Protein 1UJP (pdb70)

Structure (mmCIF, N/CA/C/O backbone):
data_1UJP
#
_entry.id   1UJP
#
_cell.length_a   42.400
_cell.length_b   76.868
_cell.length_c   42.774
_cell.angle_alpha   90.00
_cell.angle_beta   115.08
_cell.angle_gamma   90.00
#
_symmetry.space_group_name_H-M   'P 1 21 1'
#
loop_
_entity.id
_entity.type
_entity.pdbx_description
1 polymer 'Tryptophan synthase alpha chain'
2 non-polymer 'CITRIC ACID'
3 water water
#
loop_
_atom_site.group_PDB
_atom_site.id
_atom_site.type_symbol
_atom_site.label_atom_id
_atom_site.label_alt_id
_atom_site.label_comp_id
_atom_site.label_asym_id
_atom_site.label_entity_id
_atom_site.label_seq_id
_atom_site.pdbx_PDB_ins_code
_atom_site.Cartn_x
_atom_site.Cartn_y
_atom_site.Cartn_z
_atom_site.occupancy
_atom_site.B_iso_or_equiv
_atom_site.auth_seq_id
_atom_site.auth_comp_id
_atom_site.auth_asym_id
_atom_site.auth_atom_id
_atom_site.pdbx_PDB_model_num
ATOM 1 N N . MET A 1 1 ? 10.808 -13.231 -7.753 1.00 27.87 1 MET A N 1
ATOM 2 C CA . MET A 1 1 ? 10.517 -11.782 -7.944 1.00 25.85 1 MET A CA 1
ATOM 3 C C . MET A 1 1 ? 11.795 -10.963 -7.815 1.00 23.50 1 MET A C 1
ATOM 4 O O . MET A 1 1 ? 12.178 -10.569 -6.711 1.00 25.02 1 MET A O 1
ATOM 9 N N . THR A 1 2 ? 12.458 -10.715 -8.941 1.00 19.58 2 THR A N 1
ATOM 10 C CA . THR A 1 2 ? 13.687 -9.931 -8.934 1.00 16.27 2 THR A CA 1
ATOM 11 C C . THR A 1 2 ? 13.363 -8.487 -8.590 1.00 13.75 2 THR A C 1
ATOM 12 O O . THR A 1 2 ? 12.204 -8.069 -8.602 1.00 13.49 2 THR A O 1
ATOM 16 N N . THR A 1 3 ? 14.404 -7.725 -8.289 1.00 13.11 3 THR A N 1
ATOM 17 C CA . THR A 1 3 ? 14.245 -6.326 -7.950 1.00 11.35 3 THR A CA 1
ATOM 18 C C . THR A 1 3 ? 13.579 -5.583 -9.105 1.00 11.24 3 THR A C 1
ATOM 19 O O . THR A 1 3 ? 12.635 -4.824 -8.906 1.00 11.06 3 THR A O 1
ATOM 23 N N . LEU A 1 4 ? 14.066 -5.819 -10.319 1.00 11.22 4 LEU A N 1
ATOM 24 C CA . LEU A 1 4 ? 13.507 -5.164 -11.494 1.00 11.99 4 LEU A CA 1
ATOM 25 C C . LEU A 1 4 ? 12.030 -5.503 -11.668 1.00 12.10 4 LEU A C 1
ATOM 26 O O . LEU A 1 4 ? 11.219 -4.630 -11.963 1.00 12.18 4 LEU A O 1
ATOM 31 N N . GLU A 1 5 ? 11.686 -6.774 -11.488 1.00 12.48 5 GLU A N 1
ATOM 32 C CA . GLU A 1 5 ? 10.310 -7.227 -11.629 1.00 13.46 5 GLU A CA 1
ATOM 33 C C . GLU A 1 5 ? 9.399 -6.571 -10.580 1.00 12.72 5 GLU A C 1
ATOM 34 O O . GLU A 1 5 ? 8.248 -6.238 -10.829 1.00 13.21 5 GLU A O 1
ATOM 40 N N . ALA A 1 6 ? 9.922 -6.386 -9.369 1.00 11.55 6 ALA A N 1
ATOM 41 C CA . ALA A 1 6 ? 9.144 -5.766 -8.302 1.00 10.82 6 ALA A CA 1
ATOM 42 C C . ALA A 1 6 ? 8.799 -4.324 -8.672 1.00 9.42 6 ALA A C 1
ATOM 43 O O . ALA A 1 6 ? 7.656 -3.892 -8.515 1.00 10.36 6 ALA A O 1
ATOM 45 N N . PHE A 1 7 ? 9.784 -3.581 -9.169 1.00 9.30 7 PHE A N 1
ATOM 46 C CA . PHE A 1 7 ? 9.545 -2.200 -9.565 1.00 9.38 7 PHE A CA 1
ATOM 47 C C . PHE A 1 7 ? 8.620 -2.135 -10.778 1.00 10.83 7 PHE A C 1
ATOM 48 O O . PHE A 1 7 ? 7.753 -1.268 -10.856 1.00 11.77 7 PHE A O 1
ATOM 56 N N . ALA A 1 8 ? 8.804 -3.056 -11.720 1.00 12.09 8 ALA A N 1
ATOM 57 C CA . ALA A 1 8 ? 7.982 -3.085 -12.926 1.00 13.28 8 ALA A CA 1
ATOM 58 C C . ALA A 1 8 ? 6.515 -3.355 -12.605 1.00 13.48 8 ALA A C 1
ATOM 59 O O . ALA A 1 8 ? 5.624 -2.751 -13.206 1.00 15.74 8 ALA A O 1
ATOM 61 N N . LYS A 1 9 ? 6.264 -4.258 -11.661 1.00 12.70 9 LYS A N 1
ATOM 62 C CA . LYS A 1 9 ? 4.898 -4.596 -11.275 1.00 14.66 9 LYS A CA 1
ATOM 63 C C . LYS A 1 9 ? 4.190 -3.369 -10.715 1.00 14.00 9 LYS A C 1
ATOM 64 O O . LYS A 1 9 ? 3.026 -3.114 -11.025 1.00 14.96 9 LYS A O 1
A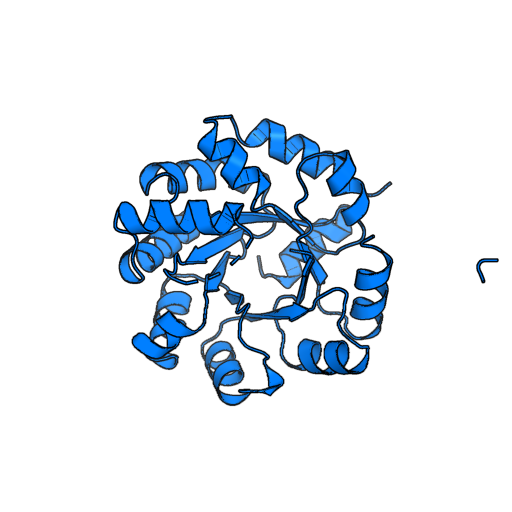TOM 70 N N . ALA A 1 10 ? 4.890 -2.607 -9.880 1.00 12.31 10 ALA A N 1
ATOM 71 C CA . ALA A 1 10 ? 4.313 -1.405 -9.298 1.00 11.61 10 ALA A CA 1
ATOM 72 C C . ALA A 1 10 ? 4.007 -0.401 -10.405 1.00 12.81 10 ALA A C 1
ATOM 73 O O . ALA A 1 10 ? 2.925 0.181 -10.444 1.00 12.85 10 ALA A O 1
ATOM 75 N N . ARG A 1 11 ? 4.955 -0.207 -11.317 1.00 12.15 11 ARG A N 1
ATOM 76 C CA . ARG A 1 11 ? 4.735 0.762 -12.395 1.00 14.03 11 ARG A CA 1
ATOM 77 C C . ARG A 1 11 ? 3.551 0.354 -13.269 1.00 15.80 11 ARG A C 1
ATOM 78 O O . ARG A 1 11 ? 2.713 1.168 -13.635 1.00 15.22 11 ARG A O 1
ATOM 86 N N . SER A 1 12 ? 3.440 -0.928 -13.603 1.00 15.76 12 SER A N 1
ATOM 87 C CA . SER A 1 12 ? 2.332 -1.392 -14.433 1.00 17.68 12 SER A CA 1
ATOM 88 C C . SER A 1 12 ? 0.995 -1.170 -13.730 1.00 16.43 12 SER A C 1
ATOM 89 O O . SER A 1 12 ? -0.050 -1.091 -14.378 1.00 18.77 12 SER A O 1
ATOM 92 N N . GLU A 1 13 ? 1.030 -1.076 -12.403 1.00 15.42 13 GLU A N 1
ATOM 93 C CA . GLU A 1 13 ? -0.178 -0.848 -11.618 1.00 14.35 13 GLU A CA 1
ATOM 94 C C . GLU A 1 13 ? -0.417 0.649 -11.382 1.00 14.23 13 GLU A C 1
ATOM 95 O O . GLU A 1 13 ? -1.366 1.037 -10.701 1.00 15.55 13 GLU A O 1
ATOM 101 N N . GLY A 1 14 ? 0.443 1.480 -11.969 1.00 14.13 14 GLY A N 1
ATOM 102 C CA . GLY A 1 14 ? 0.310 2.925 -11.851 1.00 13.71 14 GLY A CA 1
ATOM 103 C C . GLY A 1 14 ? 0.646 3.524 -10.498 1.00 12.32 14 GLY A C 1
ATOM 104 O O . GLY A 1 14 ? 0.066 4.530 -10.090 1.00 13.58 14 GLY A O 1
ATOM 105 N N . ARG A 1 15 ? 1.610 2.928 -9.809 1.00 12.73 15 ARG A N 1
ATOM 106 C CA . ARG A 1 15 ? 1.983 3.414 -8.488 1.00 11.25 15 ARG A CA 1
ATOM 107 C C . ARG A 1 15 ? 3.478 3.300 -8.229 1.00 9.85 15 ARG A C 1
ATOM 108 O O . ARG A 1 15 ? 4.176 2.520 -8.870 1.00 10.95 15 ARG A O 1
ATOM 116 N N . ALA A 1 16 ? 3.962 4.100 -7.288 1.00 10.58 16 ALA A N 1
ATOM 117 C CA . ALA A 1 16 ? 5.357 4.023 -6.896 1.00 8.82 16 ALA A CA 1
ATOM 118 C C . ALA A 1 16 ? 5.413 2.812 -5.963 1.00 9.37 16 ALA A C 1
ATOM 119 O O . ALA A 1 16 ? 4.472 2.565 -5.197 1.00 9.93 16 ALA A O 1
ATOM 121 N N . ALA A 1 17 ? 6.493 2.046 -6.038 1.00 8.52 17 ALA A N 1
ATOM 122 C CA . ALA A 1 17 ? 6.643 0.892 -5.165 1.00 8.54 17 ALA A CA 1
ATOM 123 C C . ALA A 1 17 ? 6.804 1.386 -3.731 1.00 7.99 17 ALA A C 1
ATOM 124 O O . ALA A 1 17 ? 7.346 2.472 -3.496 1.00 8.95 17 ALA A O 1
ATOM 126 N N . LEU A 1 18 ? 6.323 0.593 -2.781 1.00 7.40 18 LEU A N 1
ATOM 127 C CA . LEU A 1 18 ? 6.434 0.937 -1.371 1.00 7.74 18 LEU A CA 1
ATOM 128 C C . LEU A 1 18 ? 7.513 0.029 -0.787 1.00 6.95 18 LEU A C 1
ATOM 129 O O . LEU A 1 18 ? 7.430 -1.199 -0.880 1.00 8.03 18 LEU A O 1
ATOM 134 N N . ILE A 1 19 ? 8.530 0.638 -0.191 1.00 7.12 19 ILE A N 1
ATOM 135 C CA . ILE A 1 19 ? 9.647 -0.104 0.369 1.00 7.81 19 ILE A CA 1
ATOM 136 C C . ILE A 1 19 ? 9.802 0.127 1.870 1.00 8.47 19 ILE A C 1
ATOM 137 O O . ILE A 1 19 ? 10.445 1.088 2.295 1.00 7.52 19 ILE A O 1
ATOM 142 N N . PRO A 1 20 ? 9.188 -0.734 2.695 1.00 7.83 20 PRO A N 1
ATOM 143 C CA . PRO A 1 20 ? 9.318 -0.566 4.144 1.00 7.98 20 PRO A CA 1
ATOM 144 C C . PRO A 1 20 ? 10.778 -0.800 4.511 1.00 9.33 20 PRO A C 1
ATOM 145 O O . PRO A 1 20 ? 11.453 -1.647 3.915 1.00 8.68 20 PRO A O 1
ATOM 149 N N . TYR A 1 21 ? 11.256 -0.042 5.487 1.00 8.16 21 TYR A N 1
ATOM 150 C CA . TYR A 1 21 ? 12.624 -0.148 5.964 1.00 8.15 21 TYR A CA 1
ATOM 151 C C . TYR A 1 21 ? 12.519 -0.361 7.462 1.00 8.33 21 TYR A C 1
ATOM 152 O O . TYR A 1 21 ? 11.971 0.479 8.175 1.00 9.81 21 TYR A O 1
ATOM 161 N N . LEU A 1 22 ? 13.009 -1.507 7.923 1.00 7.79 22 LEU A N 1
ATOM 162 C CA . LEU A 1 22 ? 12.975 -1.855 9.342 1.00 7.87 22 LEU A CA 1
ATOM 163 C C . LEU A 1 22 ? 14.373 -2.176 9.846 1.00 9.10 22 LEU A C 1
ATOM 164 O O . LEU A 1 22 ? 15.118 -2.910 9.203 1.00 8.89 22 LEU A O 1
ATOM 169 N N . THR A 1 23 ? 14.725 -1.618 10.998 1.00 9.63 23 THR A N 1
ATOM 170 C CA . THR A 1 23 ? 16.022 -1.871 11.609 1.00 10.23 23 THR A CA 1
ATOM 171 C C . THR A 1 23 ? 15.952 -3.233 12.297 1.00 10.21 23 THR A C 1
ATOM 172 O O . THR A 1 23 ? 15.038 -3.488 13.081 1.00 10.11 23 THR A O 1
ATOM 176 N N . ALA A 1 24 ? 16.905 -4.109 11.996 1.00 9.79 24 ALA A N 1
ATOM 177 C CA . ALA A 1 24 ? 16.9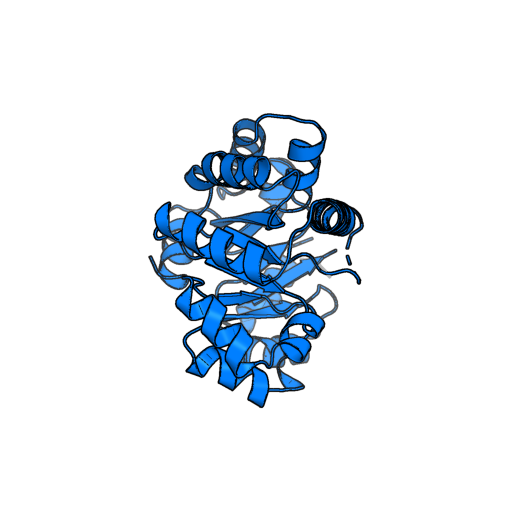18 -5.443 12.584 1.00 10.92 24 ALA A CA 1
ATOM 178 C C . ALA A 1 24 ? 16.990 -5.412 14.103 1.00 11.57 24 ALA A C 1
ATOM 179 O O . ALA A 1 24 ? 17.866 -4.768 14.677 1.00 12.67 24 ALA A O 1
ATOM 181 N N . GLY A 1 25 ? 16.063 -6.112 14.750 1.00 11.25 25 GLY A N 1
ATOM 182 C CA . GLY A 1 25 ? 16.066 -6.169 16.201 1.00 13.55 25 GLY A CA 1
ATOM 183 C C . GLY A 1 25 ? 15.396 -5.023 16.932 1.00 13.09 25 GLY A C 1
ATOM 184 O O . GLY A 1 25 ? 15.520 -4.915 18.154 1.00 15.06 25 GLY A O 1
ATOM 185 N N . PHE A 1 26 ? 14.687 -4.162 16.208 1.00 12.54 26 PHE A N 1
ATOM 186 C CA . PHE A 1 26 ? 13.990 -3.044 16.834 1.00 12.53 26 PHE A CA 1
ATOM 187 C C . PHE A 1 26 ? 12.481 -3.227 16.712 1.00 13.88 26 PHE A C 1
ATOM 188 O O . PHE A 1 26 ? 11.979 -3.567 15.641 1.00 13.59 26 PHE A O 1
ATOM 196 N N . PRO A 1 27 ? 11.733 -3.012 17.808 1.00 14.40 27 PRO A N 1
ATOM 197 C CA . PRO A 1 27 ? 12.118 -2.631 19.162 1.00 15.90 27 PRO A CA 1
ATOM 198 C C . PRO A 1 27 ? 12.804 -3.784 19.896 1.00 17.32 27 PRO A C 1
ATOM 199 O O . PRO A 1 27 ? 13.435 -3.607 20.931 1.00 19.19 27 PRO A O 1
ATOM 203 N N . SER A 1 28 ? 12.609 -4.980 19.354 1.00 17.05 28 SER A N 1
ATOM 204 C CA . SER A 1 28 ? 13.160 -6.206 19.915 1.00 16.83 28 SER A CA 1
ATOM 205 C C . SER A 1 28 ? 13.210 -7.220 18.780 1.00 16.81 28 SER A C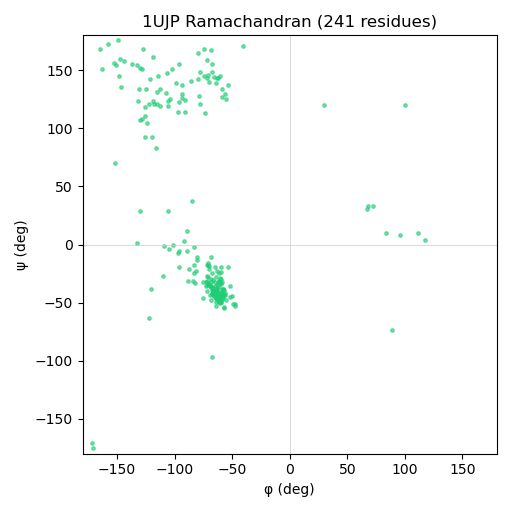 1
ATOM 206 O O . SER A 1 28 ? 12.700 -6.956 17.693 1.00 15.28 28 SER A O 1
ATOM 209 N N . ARG A 1 29 ? 13.822 -8.374 19.015 1.00 16.38 29 ARG A N 1
ATOM 210 C CA . ARG A 1 29 ? 13.900 -9.386 17.973 1.00 16.91 29 ARG A CA 1
ATOM 211 C C . ARG A 1 29 ? 12.501 -9.837 17.567 1.00 16.69 29 ARG A C 1
ATOM 212 O O . ARG A 1 29 ? 12.183 -9.896 16.378 1.00 17.11 29 ARG A O 1
ATOM 220 N N . GLU A 1 30 ? 11.666 -10.149 18.556 1.00 17.59 30 GLU A N 1
ATOM 221 C CA . GLU A 1 30 ? 10.299 -10.594 18.294 1.00 17.43 30 GLU A CA 1
ATOM 222 C C . GLU A 1 30 ? 9.467 -9.458 17.707 1.00 16.55 30 GLU A C 1
ATOM 223 O O . GLU A 1 30 ? 8.630 -9.679 16.829 1.00 16.55 30 GLU A O 1
ATOM 229 N N . GLY A 1 31 ? 9.698 -8.243 18.195 1.00 15.89 31 GLY A N 1
ATOM 230 C CA . GLY A 1 31 ? 8.968 -7.094 17.695 1.00 15.07 31 GLY A CA 1
ATOM 231 C C . GLY A 1 31 ? 9.280 -6.857 16.230 1.00 13.93 31 GLY A C 1
ATOM 232 O O . GLY A 1 31 ? 8.399 -6.507 15.446 1.00 13.30 31 GLY A O 1
ATOM 233 N N . PHE A 1 32 ? 10.541 -7.047 15.863 1.00 12.19 32 PHE A N 1
ATOM 234 C CA . PHE A 1 32 ? 10.971 -6.866 14.486 1.00 11.11 32 PHE A CA 1
ATOM 235 C C . PHE A 1 32 ? 10.272 -7.877 13.586 1.00 11.43 32 PHE A C 1
ATOM 236 O O . PHE A 1 32 ? 9.740 -7.515 12.536 1.00 11.09 32 PHE A O 1
ATOM 244 N N . LEU A 1 33 ? 10.262 -9.142 13.996 1.00 11.56 33 LEU A N 1
ATOM 245 C CA . LEU A 1 33 ? 9.625 -10.185 13.199 1.00 11.45 33 LEU A CA 1
ATOM 246 C C . LEU A 1 33 ? 8.130 -9.958 13.042 1.00 12.99 33 LEU A C 1
ATOM 247 O O . LEU A 1 33 ? 7.559 -10.275 11.999 1.00 13.35 33 LEU A O 1
ATOM 252 N N . GLN A 1 34 ? 7.495 -9.410 14.071 1.00 12.96 34 GLN A N 1
ATOM 253 C CA . GLN A 1 34 ? 6.077 -9.157 13.962 1.00 12.62 34 GLN A CA 1
ATOM 254 C C . GLN A 1 34 ? 5.838 -7.978 13.034 1.00 12.26 34 GLN A C 1
ATOM 255 O O . GLN A 1 34 ? 4.893 -7.945 12.260 1.00 13.86 34 GLN A O 1
ATOM 261 N N . ALA A 1 35 ? 6.732 -6.993 13.066 1.00 11.42 35 ALA A N 1
ATOM 262 C CA . ALA A 1 35 ? 6.628 -5.841 12.173 1.00 11.51 35 ALA A CA 1
ATOM 263 C C . ALA A 1 35 ? 6.780 -6.303 10.726 1.00 10.89 35 ALA A C 1
ATOM 264 O O . ALA A 1 35 ? 6.071 -5.833 9.837 1.00 11.06 35 ALA A O 1
ATOM 266 N N . VAL A 1 36 ? 7.709 -7.224 10.490 1.00 9.84 36 VAL A N 1
ATOM 267 C CA . VAL A 1 36 ? 7.918 -7.751 9.150 1.00 10.79 36 VAL A CA 1
ATOM 268 C C . VAL A 1 36 ? 6.611 -8.361 8.646 1.00 11.48 36 VAL A C 1
ATOM 269 O O . VAL A 1 36 ? 6.190 -8.102 7.522 1.00 11.90 36 VAL A O 1
ATOM 273 N N . GLU A 1 37 ? 5.961 -9.156 9.488 1.00 12.01 37 GLU A N 1
ATOM 274 C CA . GLU A 1 37 ? 4.703 -9.785 9.108 1.00 13.18 37 GLU A CA 1
ATOM 275 C C . GLU A 1 37 ? 3.650 -8.740 8.748 1.00 13.58 37 GLU A C 1
ATOM 276 O O . GLU A 1 37 ? 2.909 -8.905 7.779 1.00 14.50 37 GLU A O 1
ATOM 282 N N . GLU A 1 38 ? 3.586 -7.666 9.527 1.00 12.35 38 GLU A N 1
ATOM 283 C CA . GLU A 1 38 ? 2.604 -6.613 9.289 1.00 12.52 38 GLU A CA 1
ATOM 284 C C . GLU A 1 38 ? 2.850 -5.786 8.032 1.00 11.78 38 GLU A C 1
ATOM 285 O O . GLU A 1 38 ? 1.897 -5.380 7.363 1.00 12.18 38 GLU A O 1
ATOM 291 N N . VAL A 1 39 ? 4.116 -5.534 7.706 1.00 10.87 39 VAL A N 1
ATOM 292 C CA . VAL A 1 39 ? 4.427 -4.721 6.535 1.00 10.14 39 VAL A CA 1
ATOM 293 C C . VAL A 1 39 ? 4.534 -5.487 5.224 1.00 9.71 39 VAL A C 1
ATOM 294 O O . VAL A 1 39 ? 4.388 -4.890 4.158 1.00 10.25 39 VAL A O 1
ATOM 298 N N . LEU A 1 40 ? 4.774 -6.794 5.284 1.00 10.57 40 LEU A N 1
ATOM 299 C CA . LEU A 1 40 ? 4.920 -7.565 4.053 1.00 11.41 40 LEU A CA 1
ATOM 300 C C . LEU A 1 40 ? 3.808 -7.360 3.020 1.00 11.84 40 LEU A C 1
ATOM 301 O O . LEU A 1 40 ? 4.095 -7.201 1.836 1.00 11.67 40 LEU A O 1
ATOM 306 N N . PRO A 1 41 ? 2.531 -7.342 3.444 1.00 11.56 41 PRO A N 1
ATOM 307 C CA . PRO A 1 41 ? 1.441 -7.143 2.479 1.00 11.88 41 PRO A CA 1
ATOM 308 C C . PRO A 1 41 ? 1.539 -5.813 1.728 1.00 12.30 41 PRO A C 1
ATOM 309 O O . PRO A 1 41 ? 0.935 -5.644 0.666 1.00 15.03 41 PRO A O 1
ATOM 313 N N . TYR A 1 42 ? 2.304 -4.877 2.282 1.00 10.43 42 TYR A N 1
ATOM 314 C CA . TYR A 1 42 ? 2.482 -3.561 1.677 1.00 11.23 42 TYR A CA 1
ATOM 315 C C . TYR A 1 42 ? 3.831 -3.386 1.018 1.00 12.04 42 TYR A C 1
ATOM 316 O O . TYR A 1 42 ? 4.088 -2.355 0.398 1.00 15.20 42 TYR A O 1
ATOM 325 N N . ALA A 1 43 ? 4.691 -4.386 1.141 1.00 10.77 43 ALA A N 1
ATOM 326 C CA . ALA A 1 43 ? 6.032 -4.283 0.595 1.00 11.18 43 ALA A CA 1
ATOM 327 C C . ALA A 1 43 ? 6.251 -4.825 -0.803 1.00 11.30 43 ALA A C 1
ATOM 328 O O . ALA A 1 43 ? 5.934 -5.974 -1.087 1.00 13.32 43 ALA A O 1
ATOM 330 N N . ASP A 1 44 ? 6.793 -3.990 -1.678 1.00 9.27 44 ASP A N 1
ATOM 331 C CA . ASP A 1 44 ? 7.139 -4.444 -3.017 1.00 8.00 44 ASP A CA 1
ATOM 332 C C . ASP A 1 44 ? 8.564 -4.979 -2.894 1.00 8.24 44 ASP A C 1
ATOM 333 O O . ASP A 1 44 ? 8.956 -5.910 -3.592 1.00 9.84 44 ASP A O 1
ATOM 338 N N . LEU A 1 45 ? 9.322 -4.367 -1.985 1.00 8.47 45 LEU A N 1
ATOM 339 C CA . LEU A 1 45 ? 10.696 -4.746 -1.659 1.00 8.88 45 LEU A CA 1
ATOM 340 C C . LEU A 1 45 ? 10.815 -4.414 -0.174 1.00 7.54 45 LEU A C 1
ATOM 341 O O . LEU A 1 45 ? 10.040 -3.601 0.335 1.00 8.70 45 LEU A O 1
ATOM 346 N N . LEU A 1 46 ? 11.780 -5.016 0.515 1.00 7.53 46 LEU A N 1
ATOM 347 C CA . LEU A 1 46 ? 11.958 -4.755 1.938 1.00 8.20 46 LEU A CA 1
ATOM 348 C C . LEU A 1 46 ? 13.414 -4.443 2.251 1.00 8.60 46 LEU A C 1
ATOM 349 O O . LEU A 1 46 ? 14.319 -5.126 1.774 1.00 9.60 46 LEU A O 1
ATOM 354 N N . GLU A 1 47 ? 13.632 -3.394 3.038 1.00 8.50 47 GLU A N 1
ATOM 355 C CA . GLU A 1 47 ? 14.972 -2.998 3.455 1.00 8.63 47 GLU A CA 1
ATOM 356 C C . GLU A 1 47 ? 15.117 -3.350 4.935 1.00 7.90 47 GLU A C 1
ATOM 357 O O . GLU A 1 47 ? 14.246 -3.020 5.747 1.00 8.91 47 GLU A O 1
ATOM 363 N N . ILE A 1 48 ? 16.207 -4.034 5.272 1.00 7.67 48 ILE A N 1
ATOM 364 C CA . ILE A 1 48 ? 16.486 -4.430 6.650 1.00 8.35 48 ILE A CA 1
ATOM 365 C C . ILE A 1 48 ? 17.794 -3.760 7.050 1.00 6.97 48 ILE A C 1
ATOM 366 O O . ILE A 1 48 ? 18.815 -3.939 6.395 1.00 8.38 48 ILE A O 1
ATOM 371 N N . GLY A 1 49 ? 17.766 -2.985 8.128 1.00 8.83 49 GLY A N 1
ATOM 372 C CA . GLY A 1 49 ? 18.974 -2.303 8.541 1.00 9.70 49 GLY A CA 1
ATOM 373 C C . GLY A 1 49 ? 19.814 -3.021 9.574 1.00 9.36 49 GLY A C 1
ATOM 374 O O . GLY A 1 49 ? 19.295 -3.593 10.531 1.00 10.38 49 GLY A O 1
ATOM 375 N N . LEU A 1 50 ? 21.124 -3.003 9.364 1.00 9.27 50 LEU A N 1
ATOM 376 C CA . LEU A 1 50 ? 22.056 -3.608 10.301 1.00 10.69 50 LEU A CA 1
ATOM 377 C C . LEU A 1 50 ? 22.451 -2.510 11.287 1.00 11.08 50 LEU A C 1
ATOM 378 O O . LEU A 1 50 ? 23.083 -1.526 10.907 1.00 12.04 50 LEU A O 1
ATOM 383 N N . PRO A 1 51 ? 22.065 -2.654 12.564 1.00 12.94 51 PRO A N 1
ATOM 384 C CA . PRO A 1 51 ? 22.392 -1.678 13.600 1.00 14.49 51 PRO A CA 1
ATOM 385 C C . PRO A 1 51 ? 23.901 -1.401 13.663 1.00 14.98 51 PRO A C 1
ATOM 386 O O . PRO A 1 51 ? 24.723 -2.307 13.610 1.00 15.38 51 PRO A O 1
ATOM 390 N N . TYR A 1 52 ? 24.278 -0.136 13.799 1.00 17.93 52 TYR A N 1
ATOM 391 C CA . TYR A 1 52 ? 25.681 0.243 13.900 1.00 20.47 52 TYR A CA 1
ATOM 392 C C . TYR A 1 52 ? 25.820 1.452 14.814 1.00 23.72 52 TYR A C 1
ATOM 393 O O . TYR A 1 52 ? 25.047 2.404 14.714 1.00 24.32 52 TYR A O 1
ATOM 402 N N . SER A 1 53 ? 26.811 1.403 15.701 1.00 27.70 53 SER A N 1
ATOM 403 C CA . SER A 1 53 ? 27.090 2.340 16.810 1.00 31.03 53 SER A CA 1
ATOM 404 C C . SER A 1 53 ? 27.082 3.827 16.386 1.00 33.29 53 SER A C 1
ATOM 405 O O . SER A 1 53 ? 26.507 4.704 17.077 1.00 34.94 53 SER A O 1
ATOM 408 N N . ASP A 1 54 ? 27.889 4.089 15.291 1.00 35.00 54 ASP A N 1
ATOM 409 C CA . ASP A 1 54 ? 28.027 5.436 14.688 1.00 37.13 54 ASP A CA 1
ATOM 410 C C . ASP A 1 54 ? 27.105 5.604 13.476 1.00 37.58 54 ASP A C 1
ATOM 411 O O . ASP A 1 54 ? 25.960 6.026 13.549 1.00 38.13 54 ASP A O 1
ATOM 416 N N . GLY A 1 59 ? 19.532 10.318 10.128 1.00 30.33 59 GLY A N 1
ATOM 417 C CA . GLY A 1 59 ? 18.767 11.153 11.046 1.00 29.62 59 GLY A CA 1
ATOM 418 C C . GLY A 1 59 ? 18.592 10.479 12.409 1.00 28.46 59 GLY A C 1
ATOM 419 O O . GLY A 1 59 ? 18.917 9.314 12.601 1.00 28.92 59 GLY A O 1
ATOM 420 N N . PRO A 1 60 ? 18.070 11.283 13.359 1.00 28.12 60 PRO A N 1
ATOM 421 C CA . PRO A 1 60 ? 17.989 10.900 14.772 1.00 26.49 60 PRO A CA 1
ATOM 422 C C . PRO A 1 60 ? 16.993 9.759 15.026 1.00 24.85 60 PRO A C 1
ATOM 423 O O . PRO A 1 60 ? 17.134 8.972 15.952 1.00 24.19 60 PRO A O 1
ATOM 427 N N . VAL A 1 61 ? 15.955 9.679 14.198 1.00 24.05 61 VAL A N 1
ATOM 428 C CA . VAL A 1 61 ? 14.932 8.653 14.357 1.00 21.48 61 VAL A CA 1
ATOM 429 C C . VAL A 1 61 ? 15.529 7.266 14.146 1.00 20.40 61 VAL A C 1
ATOM 430 O O . VAL A 1 61 ? 15.387 6.383 14.991 1.00 20.18 61 VAL A O 1
ATOM 434 N N . ILE A 1 62 ? 16.204 7.080 13.017 1.00 19.30 62 ILE A N 1
ATOM 435 C CA . ILE A 1 62 ? 16.821 5.797 12.709 1.00 18.97 62 ILE A CA 1
ATOM 436 C C . ILE A 1 62 ? 17.924 5.481 13.719 1.00 17.87 62 ILE A C 1
ATOM 437 O O . ILE A 1 62 ? 18.077 4.339 14.145 1.00 17.95 62 ILE A O 1
ATOM 442 N N . GLN A 1 63 ? 18.692 6.497 14.103 1.00 19.58 63 GLN A N 1
ATOM 443 C CA . GLN A 1 63 ? 19.763 6.301 15.078 1.00 21.12 63 GLN A CA 1
ATOM 444 C C . GLN A 1 63 ? 19.197 5.748 16.374 1.00 20.60 63 GLN A C 1
ATOM 445 O O . GLN A 1 63 ? 19.802 4.907 17.024 1.00 21.03 63 GLN A O 1
ATOM 451 N N . ARG A 1 64 ? 18.016 6.228 16.744 1.00 21.12 64 ARG A N 1
ATOM 452 C CA . ARG A 1 64 ? 17.322 5.786 17.939 1.00 20.90 64 ARG A CA 1
ATOM 453 C C . ARG A 1 64 ? 17.003 4.296 17.861 1.00 19.57 64 ARG A C 1
ATOM 454 O O . ARG A 1 64 ? 17.199 3.541 18.805 1.00 20.09 64 ARG A O 1
ATOM 462 N N . ALA A 1 65 ? 16.494 3.881 16.704 1.00 17.51 65 ALA A N 1
ATOM 463 C CA . ALA A 1 65 ? 16.130 2.484 16.488 1.00 16.26 65 ALA A CA 1
ATOM 464 C C . ALA A 1 65 ? 17.362 1.581 16.559 1.00 15.60 65 ALA A C 1
ATOM 465 O O . ALA A 1 65 ? 17.327 0.512 17.168 1.00 15.20 65 ALA A O 1
ATOM 467 N N . SER A 1 66 ? 18.450 2.016 15.930 1.00 15.17 66 SER A N 1
ATOM 468 C CA . SER A 1 66 ? 19.690 1.246 15.926 1.00 15.58 66 SER A CA 1
ATOM 469 C C . SER A 1 66 ? 20.256 1.145 17.338 1.00 16.45 66 SER A C 1
ATOM 470 O O . SER A 1 66 ? 20.760 0.101 17.743 1.00 16.37 66 SER A O 1
ATOM 474 N N . GLU A 1 67 ? 20.159 2.243 18.077 1.00 18.00 67 GLU A N 1
ATOM 475 C CA . GLU A 1 67 ? 20.648 2.296 19.448 1.00 20.71 67 GLU A CA 1
ATOM 476 C C . GLU A 1 67 ? 19.979 1.222 20.299 1.00 19.55 67 GLU A C 1
ATOM 477 O O . GLU A 1 67 ? 20.654 0.417 20.937 1.00 19.61 67 GLU A O 1
ATOM 483 N N . LEU A 1 68 ? 18.648 1.209 20.298 1.00 18.06 68 LEU A N 1
ATOM 484 C CA . LEU A 1 68 ? 17.908 0.233 21.087 1.00 18.04 68 LEU A CA 1
ATOM 485 C C . LEU A 1 68 ? 18.162 -1.199 20.633 1.00 18.20 68 LEU A C 1
ATOM 486 O O . LEU A 1 68 ? 18.313 -2.097 21.457 1.00 18.50 68 LEU A O 1
ATOM 491 N N . ALA A 1 69 ? 18.206 -1.420 19.323 1.00 17.05 69 ALA A N 1
ATOM 492 C CA . ALA A 1 69 ? 18.451 -2.761 18.807 1.00 17.63 69 ALA A CA 1
ATOM 493 C C . ALA A 1 69 ? 19.792 -3.273 19.323 1.00 17.40 69 ALA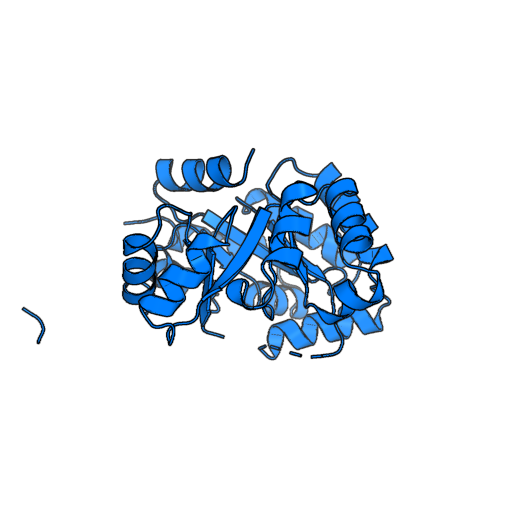 A C 1
ATOM 494 O O . ALA A 1 69 ? 19.932 -4.449 19.661 1.00 18.80 69 ALA A O 1
ATOM 496 N N . LEU A 1 70 ? 20.775 -2.379 19.375 1.00 19.16 70 LEU A N 1
ATOM 497 C CA . LEU A 1 70 ? 22.109 -2.726 19.854 1.00 20.31 70 LEU A CA 1
ATOM 498 C C . LEU A 1 70 ? 22.098 -3.009 21.350 1.00 20.89 70 LEU A C 1
ATOM 499 O O . LEU A 1 70 ? 22.706 -3.976 21.811 1.00 21.87 70 LEU A O 1
ATOM 504 N N . ARG A 1 71 ? 21.404 -2.168 22.107 1.00 21.74 71 ARG A N 1
ATOM 505 C CA . ARG A 1 71 ? 21.325 -2.356 23.547 1.00 22.72 71 ARG A CA 1
ATOM 506 C C . ARG A 1 71 ? 20.702 -3.704 23.884 1.00 23.47 71 ARG A C 1
ATOM 507 O O . ARG A 1 71 ? 21.022 -4.302 24.911 1.00 24.46 71 ARG A O 1
ATOM 515 N N . LYS A 1 72 ? 19.820 -4.186 23.013 1.00 23.15 72 LYS A N 1
ATOM 516 C CA . LYS A 1 72 ? 19.167 -5.465 23.244 1.00 23.25 72 LYS A CA 1
ATOM 517 C C . LYS A 1 72 ? 19.922 -6.659 22.667 1.00 23.50 72 LYS A C 1
ATOM 518 O O . LYS A 1 72 ? 19.388 -7.764 22.593 1.00 23.92 72 LYS A O 1
ATOM 524 N N . GLY A 1 73 ? 21.164 -6.427 22.248 1.00 23.20 73 GLY A N 1
ATOM 525 C CA . GLY A 1 73 ? 21.987 -7.512 21.741 1.00 22.91 73 GLY A CA 1
ATOM 526 C C . GLY A 1 73 ? 22.089 -7.810 20.257 1.00 21.75 73 GLY A C 1
ATOM 527 O O . GLY A 1 73 ? 22.677 -8.826 19.888 1.00 22.58 73 GLY A O 1
ATOM 528 N N . MET A 1 74 ? 21.541 -6.961 19.395 1.00 21.66 74 MET A N 1
ATOM 529 C CA . MET A 1 74 ? 21.633 -7.236 17.966 1.00 20.26 74 MET A CA 1
ATOM 530 C C . MET A 1 74 ? 23.094 -7.224 17.524 1.00 19.37 74 MET A C 1
ATOM 531 O O . MET A 1 74 ? 23.897 -6.434 18.019 1.00 20.66 74 MET A O 1
ATOM 536 N N . SER A 1 75 ? 23.425 -8.111 16.594 1.00 18.27 75 SER A N 1
ATOM 537 C CA . SER A 1 75 ? 24.783 -8.232 16.076 1.00 17.49 75 SER A CA 1
ATOM 538 C C . SER A 1 75 ? 24.719 -8.701 14.630 1.00 17.01 75 SER A C 1
ATOM 539 O O . SER A 1 75 ? 23.639 -8.981 14.111 1.00 15.34 75 SER A O 1
ATOM 542 N N . VAL A 1 76 ? 25.873 -8.789 13.976 1.00 15.06 76 VAL A N 1
ATOM 543 C CA . VAL A 1 76 ? 25.905 -9.248 12.595 1.00 14.87 76 VAL A CA 1
ATOM 544 C C . VAL A 1 76 ? 25.339 -10.666 12.532 1.00 15.24 76 VAL A C 1
ATOM 545 O O . VAL A 1 76 ? 24.543 -10.985 11.649 1.00 15.65 76 VAL A O 1
ATOM 549 N N . GLN A 1 77 ? 25.735 -11.514 13.479 1.00 16.56 77 GLN A N 1
ATOM 550 C CA . GLN A 1 77 ? 25.218 -12.880 13.487 1.00 17.53 77 GLN A CA 1
ATOM 551 C C . GLN A 1 77 ? 23.721 -12.887 13.725 1.00 16.34 77 GLN A C 1
ATOM 552 O O . GLN A 1 77 ? 22.985 -13.648 13.122 1.00 17.05 77 GLN A O 1
ATOM 558 N N . GLY A 1 78 ? 23.251 -12.012 14.606 1.00 15.78 78 GLY A N 1
ATOM 559 C CA . GLY A 1 78 ? 21.826 -11.928 14.866 1.00 16.05 78 GLY A CA 1
ATOM 560 C C . GLY A 1 78 ? 21.063 -11.451 13.643 1.00 15.47 78 GLY A C 1
ATOM 561 O O . GLY A 1 78 ? 19.944 -11.898 13.390 1.00 17.04 78 GLY A O 1
ATOM 562 N N . ALA A 1 79 ? 21.665 -10.542 12.880 1.00 14.94 79 ALA A N 1
ATOM 563 C CA . ALA A 1 79 ? 21.023 -10.011 11.680 1.00 13.07 79 ALA A CA 1
ATOM 564 C C . ALA A 1 79 ? 20.995 -11.056 10.569 1.00 12.97 79 ALA A C 1
ATOM 565 O O . ALA A 1 79 ? 20.046 -11.115 9.787 1.00 13.37 79 ALA A O 1
ATOM 567 N N . LEU A 1 80 ? 22.036 -11.881 10.499 1.00 12.97 80 LEU A N 1
ATOM 568 C CA . LEU A 1 80 ? 22.099 -12.927 9.485 1.00 13.09 80 LEU A CA 1
ATOM 569 C C . LEU A 1 80 ? 20.943 -13.910 9.659 1.00 12.46 80 LEU A C 1
ATOM 570 O O . LEU A 1 80 ? 20.287 -14.291 8.689 1.00 13.90 80 LEU A O 1
ATOM 575 N N . GLU A 1 81 ? 20.689 -14.315 10.898 1.00 14.00 81 GLU A N 1
ATOM 576 C CA . GLU A 1 81 ? 19.600 -15.248 11.149 1.00 13.93 81 GLU A CA 1
ATOM 577 C C . GLU A 1 81 ? 18.258 -14.577 10.862 1.00 13.37 81 GLU A C 1
ATOM 578 O O . GLU A 1 81 ? 17.338 -15.219 10.363 1.00 13.77 81 GLU A O 1
ATOM 584 N N . LEU A 1 82 ? 18.140 -13.287 11.168 1.00 12.30 82 LEU A N 1
ATOM 585 C CA . LEU A 1 82 ? 16.892 -12.581 10.891 1.00 12.67 82 LEU A CA 1
ATOM 586 C C . LEU A 1 82 ? 16.659 -12.485 9.383 1.00 11.12 82 LEU A C 1
ATOM 587 O O . LEU A 1 82 ? 15.520 -12.583 8.920 1.00 12.04 82 LEU A O 1
ATOM 592 N N . VAL A 1 83 ? 17.724 -12.294 8.606 1.00 11.00 83 VAL A N 1
ATOM 593 C CA . VAL A 1 83 ? 17.563 -12.245 7.161 1.00 11.59 83 VAL A CA 1
ATOM 594 C C . VAL A 1 83 ? 17.065 -13.618 6.704 1.00 12.82 83 VAL A C 1
ATOM 595 O O . VAL A 1 83 ? 16.197 -13.709 5.841 1.00 12.20 83 VAL A O 1
ATOM 599 N N . ARG A 1 84 ? 17.599 -14.688 7.289 1.00 13.08 84 ARG A N 1
ATOM 600 C CA . ARG A 1 84 ? 17.155 -16.027 6.915 1.00 12.05 84 ARG A CA 1
ATOM 601 C C . ARG A 1 84 ? 15.675 -16.224 7.253 1.00 12.10 84 ARG A C 1
ATOM 602 O O . ARG A 1 84 ? 14.906 -16.783 6.482 1.00 13.27 84 ARG A O 1
ATOM 616 N N . GLU A 1 85 ? 15.264 -15.739 8.418 1.00 12.09 85 GLU A N 1
ATOM 617 C CA . GLU A 1 85 ? 13.872 -15.929 8.798 1.00 13.55 85 GLU A CA 1
ATOM 618 C C . GLU A 1 85 ? 12.939 -15.051 7.961 1.00 14.07 85 GLU A C 1
ATOM 619 O O . GLU A 1 85 ? 11.816 -15.419 7.642 1.00 14.76 85 GLU A O 1
ATOM 625 N N . VAL A 1 86 ? 13.387 -13.878 7.525 1.00 12.75 86 VAL A N 1
ATOM 626 C CA . VAL A 1 86 ? 12.543 -13.066 6.660 1.00 11.51 86 VAL A CA 1
ATOM 627 C C . VAL A 1 86 ? 12.469 -13.723 5.278 1.00 10.79 86 VAL A C 1
ATOM 628 O O . VAL A 1 86 ? 11.402 -13.764 4.663 1.00 11.22 86 VAL A O 1
ATOM 632 N N . ARG A 1 87 ? 13.592 -14.252 4.795 1.00 10.92 87 ARG A N 1
ATOM 633 C CA . ARG A 1 87 ? 13.604 -14.917 3.496 1.00 11.47 87 ARG A CA 1
ATOM 634 C C . ARG A 1 87 ? 12.663 -16.126 3.505 1.00 12.58 87 ARG A C 1
ATOM 635 O O . ARG A 1 87 ? 12.076 -16.470 2.481 1.00 13.53 87 ARG A O 1
ATOM 643 N N . ALA A 1 88 ? 12.514 -16.760 4.664 1.00 14.04 88 ALA A N 1
ATOM 644 C CA . ALA A 1 88 ? 11.625 -17.914 4.776 1.00 14.82 88 ALA A CA 1
ATOM 645 C C . ALA A 1 88 ? 10.160 -17.486 4.681 1.00 16.42 88 ALA A C 1
ATOM 646 O O . ALA A 1 88 ? 9.280 -18.306 4.418 1.00 17.13 88 ALA A O 1
ATOM 648 N N . LEU A 1 89 ? 9.907 -16.196 4.884 1.00 16.32 89 LEU A N 1
ATOM 649 C CA . LEU A 1 89 ? 8.551 -15.646 4.845 1.00 15.55 89 LEU A CA 1
ATOM 650 C C . LEU A 1 89 ? 8.159 -15.030 3.509 1.00 15.66 89 LEU A C 1
ATOM 651 O O . LEU A 1 89 ? 6.973 -14.866 3.227 1.00 16.34 89 LEU A O 1
ATOM 656 N N . THR A 1 90 ? 9.140 -14.688 2.682 1.00 14.86 90 THR A N 1
ATOM 657 C CA . THR A 1 90 ? 8.827 -14.038 1.418 1.00 14.26 90 THR A CA 1
ATOM 658 C C . THR A 1 90 ? 9.854 -14.273 0.322 1.00 14.52 90 THR A C 1
ATOM 659 O O . THR A 1 90 ? 11.018 -14.554 0.599 1.00 14.24 90 THR A O 1
ATOM 663 N N . GLU A 1 91 ? 9.407 -14.146 -0.924 1.00 14.44 91 GLU A N 1
ATOM 664 C CA . GLU A 1 91 ? 10.272 -14.300 -2.086 1.00 15.13 91 GLU A CA 1
ATOM 665 C C . GLU A 1 91 ? 10.634 -12.909 -2.612 1.00 13.57 91 GLU A C 1
ATOM 666 O O . GLU A 1 91 ? 11.356 -12.774 -3.595 1.00 14.69 91 GLU A O 1
ATOM 672 N N . LYS A 1 92 ? 10.117 -11.877 -1.949 1.00 12.61 92 LYS A N 1
ATOM 673 C CA . LYS A 1 92 ? 10.372 -10.495 -2.352 1.00 11.35 92 LYS A CA 1
ATOM 674 C C . LYS A 1 92 ? 11.819 -10.056 -2.155 1.00 10.19 92 LYS A C 1
ATOM 675 O O . LYS A 1 92 ? 12.541 -10.600 -1.318 1.00 10.63 92 LYS A O 1
ATOM 681 N N . PRO A 1 93 ? 12.263 -9.057 -2.933 1.00 10.33 93 PRO A N 1
ATOM 682 C CA . PRO A 1 93 ? 13.641 -8.573 -2.803 1.00 8.95 93 PRO A CA 1
ATOM 683 C C . PRO A 1 93 ? 13.910 -8.075 -1.384 1.00 7.84 93 PRO A C 1
ATOM 684 O O . PRO A 1 93 ? 13.097 -7.348 -0.807 1.00 8.56 93 PRO A O 1
ATOM 688 N N . LEU A 1 94 ? 15.049 -8.483 -0.831 1.00 8.92 94 LEU A N 1
ATOM 689 C CA . LEU A 1 94 ? 15.457 -8.093 0.515 1.00 8.20 94 LEU A CA 1
ATOM 690 C C . LEU A 1 94 ? 16.811 -7.411 0.432 1.00 8.52 94 LEU A C 1
ATOM 691 O O . LEU A 1 94 ? 17.786 -8.003 -0.031 1.00 8.63 94 LEU A O 1
ATOM 696 N N . PHE A 1 95 ? 16.870 -6.168 0.889 1.00 8.37 95 PHE A N 1
ATOM 697 C CA . PHE A 1 95 ? 18.110 -5.407 0.856 1.00 7.67 95 PHE A CA 1
ATOM 698 C C . PHE A 1 95 ? 18.598 -5.080 2.249 1.00 7.21 95 PHE A C 1
ATOM 699 O O . PHE A 1 95 ? 17.833 -4.594 3.081 1.00 9.60 95 PHE A O 1
ATOM 707 N N . LEU A 1 96 ? 19.875 -5.344 2.495 1.00 7.27 96 LEU A N 1
ATOM 708 C CA . LEU A 1 96 ? 20.468 -5.049 3.793 1.00 8.14 96 LEU A CA 1
ATOM 709 C C . LEU A 1 96 ? 21.175 -3.706 3.745 1.00 8.63 96 LEU A C 1
ATOM 710 O O . LEU A 1 96 ? 22.058 -3.487 2.912 1.00 8.49 96 LEU A O 1
ATOM 715 N N . MET A 1 97 ? 20.765 -2.801 4.621 1.00 8.11 97 MET A N 1
ATOM 716 C CA . MET A 1 97 ? 21.401 -1.495 4.705 1.00 8.54 97 MET A CA 1
ATOM 717 C C . MET A 1 97 ? 22.508 -1.619 5.735 1.00 7.94 97 MET A C 1
ATOM 718 O O . MET A 1 97 ? 22.260 -2.029 6.868 1.00 9.33 97 MET A O 1
ATOM 723 N N . THR A 1 98 ? 23.733 -1.293 5.350 1.00 8.82 98 THR A N 1
ATOM 724 C CA . THR A 1 98 ? 24.820 -1.342 6.311 1.00 8.89 98 THR A CA 1
ATOM 725 C C . THR A 1 98 ? 25.874 -0.298 6.031 1.00 9.33 98 THR A C 1
ATOM 726 O O . THR A 1 98 ? 26.145 0.047 4.874 1.00 9.46 98 THR A O 1
ATOM 730 N N . TYR A 1 99 ? 26.445 0.220 7.111 1.00 10.40 99 TYR A N 1
ATOM 731 C CA . TYR A 1 99 ? 27.534 1.164 6.996 1.00 10.64 99 TYR A CA 1
ATOM 732 C C . TYR A 1 99 ? 28.750 0.291 6.728 1.00 10.83 99 TYR A C 1
ATOM 733 O O . TYR A 1 99 ? 28.716 -0.924 6.946 1.00 10.94 99 TYR A O 1
ATOM 742 N N . LEU A 1 100 ? 29.830 0.903 6.269 1.00 10.96 100 LEU A N 1
ATOM 743 C CA . LEU A 1 100 ? 31.026 0.150 5.923 1.00 12.72 100 LEU A CA 1
ATOM 744 C C . LEU A 1 100 ? 31.822 -0.463 7.080 1.00 12.76 100 LEU A C 1
ATOM 745 O O . LEU A 1 100 ? 32.383 -1.548 6.936 1.00 13.83 100 LEU A O 1
ATOM 750 N N . ASN A 1 101 ? 31.861 0.211 8.223 1.00 14.06 101 ASN A N 1
ATOM 751 C CA . ASN A 1 101 ? 32.682 -0.271 9.356 1.00 15.86 101 ASN A CA 1
ATOM 752 C C . ASN A 1 101 ? 32.494 -1.774 9.676 1.00 16.15 101 ASN A C 1
ATOM 753 O O . ASN A 1 101 ? 33.441 -2.544 9.752 1.00 16.03 101 ASN A O 1
ATOM 758 N N . PRO A 1 102 ? 31.257 -2.261 9.882 1.00 15.47 102 PRO A N 1
ATOM 759 C CA . PRO A 1 102 ? 31.068 -3.687 10.179 1.00 15.14 102 PRO A CA 1
ATOM 760 C C . PRO A 1 102 ? 31.547 -4.598 9.036 1.00 14.88 102 PRO A C 1
ATOM 761 O O . PRO A 1 102 ? 31.979 -5.724 9.243 1.00 14.66 102 PRO A O 1
ATOM 765 N N . VAL A 1 103 ? 31.441 -4.102 7.807 1.00 12.97 103 VAL A N 1
ATOM 766 C CA . VAL A 1 103 ? 31.856 -4.874 6.643 1.00 13.23 103 VAL A CA 1
ATOM 767 C C . VAL A 1 103 ? 33.377 -5.054 6.676 1.00 13.53 103 VAL A C 1
ATOM 768 O O . VAL A 1 103 ? 33.892 -6.137 6.392 1.00 14.19 103 VAL A O 1
ATOM 772 N N . LEU A 1 104 ? 34.091 -3.991 7.039 1.00 14.36 104 LEU A N 1
ATOM 773 C CA . LEU A 1 104 ? 35.550 -4.049 7.110 1.00 15.05 104 LEU A CA 1
ATOM 774 C C . LEU A 1 104 ? 36.003 -4.964 8.249 1.00 16.10 104 LEU A C 1
ATOM 775 O O . LEU A 1 104 ? 37.002 -5.679 8.122 1.00 15.86 104 LEU A O 1
ATOM 780 N N . ALA A 1 105 ? 35.265 -4.942 9.355 1.00 15.68 105 ALA A N 1
ATOM 781 C CA . ALA A 1 105 ? 35.595 -5.761 10.521 1.00 16.57 105 ALA A CA 1
ATOM 782 C C . ALA A 1 105 ? 35.515 -7.255 10.222 1.00 17.06 105 ALA A C 1
ATOM 783 O O . ALA A 1 105 ? 36.395 -8.023 10.612 1.00 18.56 105 ALA A O 1
ATOM 785 N N . TRP A 1 106 ? 34.456 -7.664 9.531 1.00 16.12 106 TRP A N 1
ATOM 786 C CA . TRP A 1 106 ? 34.268 -9.066 9.176 1.00 15.67 106 TRP A CA 1
ATOM 787 C C . TRP A 1 106 ? 35.071 -9.469 7.949 1.00 15.90 106 TRP A C 1
ATOM 788 O O . TRP A 1 106 ? 35.372 -10.647 7.754 1.00 17.40 106 TRP A O 1
ATOM 799 N N . GLY A 1 107 ? 35.423 -8.484 7.130 1.00 15.68 107 GLY A N 1
ATOM 800 C CA . GLY A 1 107 ? 36.133 -8.762 5.897 1.00 16.18 107 GLY A CA 1
ATOM 801 C C . GLY A 1 107 ? 35.051 -8.707 4.833 1.00 16.04 107 GLY A C 1
ATOM 802 O O . GLY A 1 107 ? 34.088 -9.464 4.900 1.00 15.37 107 GLY A O 1
ATOM 803 N N . PRO A 1 108 ? 35.165 -7.812 3.845 1.00 15.24 108 PRO A N 1
ATOM 804 C CA . PRO A 1 108 ? 34.157 -7.692 2.786 1.00 14.70 108 PRO A CA 1
ATOM 805 C C . PRO A 1 108 ? 33.691 -8.994 2.128 1.00 15.02 108 PRO A C 1
ATOM 806 O O . PRO A 1 108 ? 32.489 -9.252 2.027 1.00 13.25 108 PRO A O 1
ATOM 810 N N . GLU A 1 109 ? 34.633 -9.815 1.680 1.00 14.87 109 GLU A N 1
ATOM 811 C CA . GLU A 1 109 ? 34.263 -11.061 1.025 1.00 15.71 109 GLU A CA 1
ATOM 812 C C . GLU A 1 109 ? 33.435 -11.952 1.942 1.00 15.83 109 GLU A C 1
ATOM 813 O O . GLU A 1 109 ? 32.433 -12.538 1.551 1.00 16.46 109 GLU A O 1
ATOM 819 N N . ARG A 1 110 ? 33.833 -12.060 3.205 1.00 14.57 110 ARG A N 1
ATOM 820 C CA . ARG A 1 110 ? 33.088 -12.882 4.149 1.00 14.81 110 ARG A CA 1
ATOM 821 C C . ARG A 1 110 ? 31.723 -12.278 4.466 1.00 14.10 110 ARG A C 1
ATOM 822 O O . ARG A 1 110 ? 30.707 -12.972 4.440 1.00 13.67 110 ARG A O 1
ATOM 830 N N . PHE A 1 111 ? 31.704 -10.982 4.764 1.00 12.88 111 PHE A N 1
ATOM 831 C CA . PHE A 1 111 ? 30.466 -10.286 5.094 1.00 11.83 111 PHE A CA 1
ATOM 832 C C . PHE A 1 111 ? 29.441 -10.417 3.971 1.00 10.80 111 PHE A C 1
ATOM 833 O O . PHE A 1 111 ? 28.308 -10.849 4.198 1.00 10.97 111 PHE A O 1
ATOM 841 N N . PHE A 1 112 ? 29.830 -10.034 2.761 1.00 10.97 112 PHE A N 1
ATOM 842 C CA . PHE A 1 112 ? 28.910 -10.114 1.633 1.00 11.60 112 PHE A CA 1
ATOM 843 C C . PHE A 1 112 ? 28.514 -11.555 1.342 1.00 11.43 112 PHE A C 1
ATOM 844 O O . PHE A 1 112 ? 27.359 -11.837 1.013 1.00 12.03 112 PHE A O 1
ATOM 852 N N . GLY A 1 113 ? 29.476 -12.464 1.468 1.00 12.30 113 GLY A N 1
ATOM 853 C CA . GLY A 1 113 ? 29.208 -13.870 1.218 1.00 12.00 113 GLY A CA 1
ATOM 854 C C . GLY A 1 113 ? 28.154 -14.410 2.164 1.00 12.01 113 GLY A C 1
ATOM 855 O O . GLY A 1 113 ? 27.218 -15.094 1.743 1.00 13.48 113 GLY A O 1
ATOM 856 N N . LEU A 1 114 ? 28.296 -14.091 3.445 1.00 11.43 114 LEU A N 1
ATOM 857 C CA . LEU A 1 114 ? 27.348 -14.551 4.449 1.00 12.53 114 LEU A CA 1
ATOM 858 C C . LEU A 1 114 ? 25.947 -14.002 4.225 1.00 12.23 114 LEU A C 1
ATOM 859 O O . LEU A 1 114 ? 24.970 -14.739 4.343 1.00 12.46 114 LEU A O 1
ATOM 864 N N . PHE A 1 115 ? 25.828 -12.716 3.912 1.00 12.21 115 PHE A N 1
ATOM 865 C CA . PHE A 1 115 ? 24.497 -12.168 3.700 1.00 11.10 115 PHE A CA 1
ATOM 866 C C . PHE A 1 115 ? 23.852 -12.665 2.416 1.00 10.93 115 PHE A C 1
ATOM 867 O O . PHE A 1 115 ? 22.636 -12.853 2.367 1.00 11.57 115 PHE A O 1
ATOM 875 N N . LYS A 1 116 ? 24.649 -12.903 1.382 1.00 11.52 116 LYS A N 1
ATOM 876 C CA . LYS A 1 116 ? 24.101 -13.433 0.137 1.00 12.68 116 LYS A CA 1
ATOM 877 C C . LYS A 1 116 ? 23.587 -14.849 0.423 1.00 14.07 116 LYS A C 1
ATOM 878 O O . LYS A 1 116 ? 22.491 -15.222 0.004 1.00 15.02 116 LYS A O 1
ATOM 884 N N . GLN A 1 117 ? 24.383 -15.628 1.152 1.00 15.42 117 GLN A N 1
ATOM 885 C CA . GLN A 1 117 ? 24.050 -16.988 1.556 1.00 16.26 117 GLN A CA 1
ATOM 886 C C . GLN A 1 117 ? 22.752 -17.029 2.364 1.00 15.23 117 GLN A C 1
ATOM 887 O O . GLN A 1 117 ? 21.961 -17.959 2.272 1.00 15.37 117 GLN A O 1
ATOM 893 N N . ALA A 1 118 ? 22.585 -16.009 3.201 1.00 13.81 118 ALA A N 1
ATOM 894 C CA . ALA A 1 118 ? 21.435 -15.917 4.095 1.00 13.46 118 ALA A CA 1
ATOM 895 C C . ALA A 1 118 ? 20.139 -15.609 3.354 1.00 14.01 118 ALA A C 1
ATOM 896 O O . ALA A 1 118 ? 19.050 -15.775 3.906 1.00 14.67 118 ALA A O 1
ATOM 898 N N . GLY A 1 119 ? 20.253 -15.149 2.112 1.00 12.80 119 GLY A N 1
ATOM 899 C CA . GLY A 1 119 ? 19.061 -14.848 1.338 1.00 12.66 119 GLY A CA 1
ATOM 900 C C . GLY A 1 119 ? 18.876 -13.403 0.910 1.00 11.40 119 GLY A C 1
ATOM 901 O O . GLY A 1 119 ? 17.858 -13.068 0.314 1.00 12.07 119 GLY A O 1
ATOM 902 N N . ALA A 1 120 ? 19.845 -12.544 1.201 1.00 10.40 120 ALA A N 1
ATOM 903 C CA . ALA A 1 120 ? 19.734 -11.142 0.815 1.00 10.22 120 ALA A CA 1
ATOM 904 C C . ALA A 1 120 ? 19.861 -10.988 -0.696 1.00 9.55 120 ALA A C 1
ATOM 905 O O . ALA A 1 120 ? 20.672 -11.658 -1.333 1.00 10.56 120 ALA A O 1
ATOM 907 N N . THR A 1 121 ? 19.044 -10.107 -1.260 1.00 8.90 121 THR A N 1
ATOM 908 C CA . THR A 1 121 ? 19.057 -9.829 -2.689 1.00 8.27 121 THR A CA 1
ATOM 909 C C . THR A 1 121 ? 20.170 -8.826 -2.988 1.00 8.35 121 THR A C 1
ATOM 910 O O . THR A 1 121 ? 20.803 -8.858 -4.042 1.00 8.96 121 THR A O 1
ATOM 914 N N . GLY A 1 122 ? 20.408 -7.932 -2.040 1.00 8.55 122 GLY A N 1
ATOM 915 C CA . GLY A 1 122 ? 21.437 -6.937 -2.236 1.00 9.31 122 GLY A CA 1
ATOM 916 C C . GLY A 1 122 ? 21.724 -6.153 -0.982 1.00 7.62 122 GLY A C 1
ATOM 917 O O . GLY A 1 122 ? 21.197 -6.446 0.091 1.00 7.60 122 GLY A O 1
ATOM 918 N N . VAL A 1 123 ? 22.581 -5.152 -1.131 1.00 7.86 123 VAL A N 1
ATOM 919 C CA . VAL A 1 123 ? 22.959 -4.289 -0.031 1.00 8.62 123 VAL A CA 1
ATOM 920 C C . VAL A 1 123 ? 22.823 -2.830 -0.432 1.00 8.54 123 VAL A C 1
ATOM 921 O O . VAL A 1 123 ? 22.919 -2.485 -1.613 1.00 9.03 123 VAL A O 1
ATOM 925 N N . ILE A 1 124 ? 22.565 -1.992 0.564 1.00 8.27 124 ILE A N 1
ATOM 926 C CA . ILE A 1 124 ? 22.478 -0.546 0.390 1.00 8.11 124 ILE A CA 1
ATOM 927 C C . ILE A 1 124 ? 23.654 -0.047 1.233 1.00 7.74 124 ILE A C 1
ATOM 928 O O . ILE A 1 124 ? 23.727 -0.318 2.435 1.00 8.53 124 ILE A O 1
ATOM 933 N N . LEU A 1 125 ? 24.576 0.667 0.599 1.00 8.02 125 LEU A N 1
ATOM 934 C CA . LEU A 1 125 ? 25.785 1.146 1.266 1.00 8.00 125 LEU A CA 1
ATOM 935 C C . LEU A 1 125 ? 25.812 2.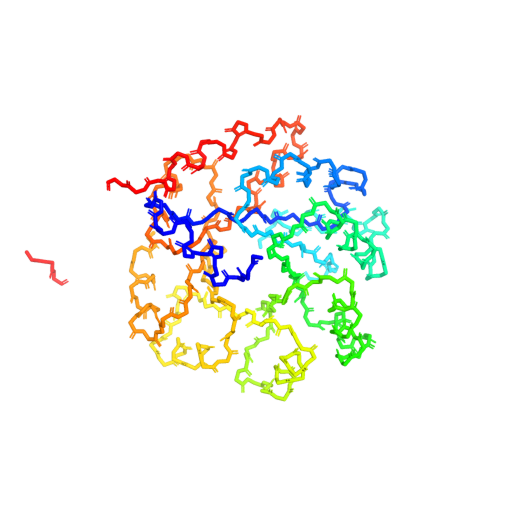667 1.299 1.00 8.99 125 LEU A C 1
ATOM 936 O O . LEU A 1 125 ? 26.455 3.308 0.466 1.00 9.79 125 LEU A O 1
ATOM 941 N N . PRO A 1 126 ? 25.125 3.269 2.281 1.00 9.81 126 PRO A N 1
ATOM 942 C CA . PRO A 1 126 ? 25.073 4.727 2.391 1.00 11.17 126 PRO A CA 1
ATOM 943 C C . PRO A 1 126 ? 26.367 5.503 2.545 1.00 11.60 126 PRO A C 1
ATOM 944 O O . PRO A 1 126 ? 26.451 6.635 2.069 1.00 14.96 126 PRO A O 1
ATOM 948 N N . ASP A 1 127 ? 27.374 4.933 3.200 1.00 12.10 127 ASP A N 1
ATOM 949 C CA . ASP A 1 127 ? 28.598 5.698 3.377 1.00 13.64 127 ASP A CA 1
ATOM 950 C C . ASP A 1 127 ? 29.765 5.274 2.504 1.00 15.56 127 ASP A C 1
ATOM 951 O O . ASP A 1 127 ? 30.929 5.451 2.862 1.00 17.66 127 ASP A O 1
ATOM 956 N N . LEU A 1 128 ? 29.443 4.724 1.337 1.00 14.63 128 LEU A N 1
ATOM 957 C CA . LEU A 1 128 ? 30.474 4.345 0.385 1.00 13.90 128 LEU A CA 1
ATOM 958 C C . LEU A 1 128 ? 30.216 4.922 -1.000 1.00 13.86 128 LEU A C 1
ATOM 959 O O . LEU A 1 128 ? 29.275 4.509 -1.686 1.00 13.66 128 LEU A O 1
ATOM 964 N N . PRO A 1 129 ? 31.012 5.927 -1.406 1.00 14.64 129 PRO A N 1
ATOM 965 C CA . PRO A 1 129 ? 30.857 6.529 -2.735 1.00 13.72 129 PRO A CA 1
ATOM 966 C C . PRO A 1 129 ? 31.438 5.413 -3.597 1.00 11.55 129 PRO A C 1
ATOM 967 O O . PRO A 1 129 ? 32.633 5.134 -3.525 1.00 12.78 129 PRO A O 1
ATOM 971 N N . PRO A 1 130 ? 30.608 4.763 -4.426 1.00 11.35 130 PRO A N 1
ATOM 972 C CA . PRO A 1 130 ? 31.116 3.665 -5.251 1.00 11.08 130 PRO A CA 1
ATOM 973 C C . PRO A 1 130 ? 32.351 3.922 -6.099 1.00 11.11 130 PRO A C 1
ATOM 974 O O . PRO A 1 130 ? 33.186 3.031 -6.266 1.00 11.49 130 PRO A O 1
ATOM 978 N N . ASP A 1 131 ? 32.469 5.132 -6.631 1.00 10.99 131 ASP A N 1
ATOM 979 C CA . ASP A 1 131 ? 33.614 5.487 -7.458 1.00 11.96 131 ASP A CA 1
ATOM 980 C C . ASP A 1 131 ? 34.921 5.473 -6.670 1.00 10.45 131 ASP A C 1
ATOM 981 O O . ASP A 1 131 ? 36.003 5.386 -7.253 1.00 13.04 131 ASP A O 1
ATOM 986 N N . GLU A 1 132 ? 34.821 5.545 -5.346 1.00 9.87 132 GLU A N 1
ATOM 987 C CA . GLU A 1 132 ? 36.009 5.551 -4.504 1.00 10.88 132 GLU A CA 1
ATOM 988 C C . GLU A 1 132 ? 36.561 4.157 -4.214 1.00 12.17 132 GLU A C 1
ATOM 989 O O . GLU A 1 132 ? 37.713 4.019 -3.806 1.00 12.74 132 GLU A O 1
ATOM 995 N N . ASP A 1 133 ? 35.753 3.122 -4.418 1.00 11.82 133 ASP A N 1
ATOM 996 C CA . ASP A 1 133 ? 36.241 1.759 -4.227 1.00 11.47 133 ASP A CA 1
ATOM 997 C C . ASP A 1 133 ? 35.478 0.799 -5.134 1.00 10.43 133 ASP A C 1
ATOM 998 O O . ASP A 1 133 ? 34.676 -0.013 -4.676 1.00 11.62 133 ASP A O 1
ATOM 1003 N N . PRO A 1 134 ? 35.718 0.891 -6.451 1.00 11.26 134 PRO A N 1
ATOM 1004 C CA . PRO A 1 134 ? 35.034 0.012 -7.401 1.00 11.97 134 PRO A CA 1
ATOM 1005 C C . PRO A 1 134 ? 35.342 -1.456 -7.141 1.00 12.11 134 PRO A C 1
ATOM 1006 O O . PRO A 1 134 ? 34.529 -2.327 -7.437 1.00 13.31 134 PRO A O 1
ATOM 1010 N N . GLY A 1 135 ? 36.525 -1.725 -6.594 1.00 11.84 135 GLY A N 1
ATOM 1011 C CA . GLY A 1 135 ? 36.908 -3.095 -6.305 1.00 12.64 135 GLY A CA 1
ATOM 1012 C C . GLY A 1 135 ? 35.974 -3.719 -5.287 1.00 12.64 135 GLY A C 1
ATOM 1013 O O . GLY A 1 135 ? 35.577 -4.880 -5.417 1.00 14.26 135 GLY A O 1
ATOM 1014 N N . LEU A 1 136 ? 35.620 -2.945 -4.266 1.00 12.81 136 LEU A N 1
ATOM 1015 C CA . LEU A 1 136 ? 34.722 -3.427 -3.225 1.00 13.31 136 LEU A CA 1
ATOM 1016 C C . LEU A 1 136 ? 33.335 -3.647 -3.831 1.00 12.80 136 LEU A C 1
ATOM 1017 O O . LEU A 1 136 ? 32.662 -4.632 -3.526 1.00 12.57 136 LEU A O 1
ATOM 1025 N N . VAL A 1 137 ? 32.920 -2.730 -4.697 1.00 12.25 137 VAL A N 1
ATOM 1026 C CA . VAL A 1 137 ? 31.622 -2.836 -5.351 1.00 12.83 137 VAL A CA 1
ATOM 1027 C C . VAL A 1 137 ? 31.568 -4.109 -6.198 1.00 13.15 137 VAL A C 1
ATOM 1028 O O . VAL A 1 137 ? 30.626 -4.894 -6.095 1.00 12.91 137 VAL A O 1
ATOM 1032 N N . ARG A 1 138 ? 32.589 -4.317 -7.026 1.00 13.74 138 ARG A N 1
ATOM 1033 C CA . ARG A 1 138 ? 32.630 -5.498 -7.879 1.00 15.18 138 ARG A CA 1
ATOM 1034 C C . ARG A 1 138 ? 32.637 -6.780 -7.052 1.00 14.51 138 ARG A C 1
ATOM 1035 O O . ARG A 1 138 ? 32.073 -7.791 -7.464 1.00 15.40 138 ARG A O 1
ATOM 1043 N N . LEU A 1 139 ? 33.260 -6.740 -5.879 1.00 13.82 139 LEU A N 1
ATOM 1044 C CA . LEU A 1 139 ? 33.304 -7.913 -5.011 1.00 15.21 139 LEU A CA 1
ATOM 1045 C C . LEU A 1 139 ? 31.886 -8.330 -4.624 1.00 14.36 139 LEU A C 1
ATOM 1046 O O . LEU A 1 139 ? 31.508 -9.493 -4.757 1.00 15.44 139 LEU A O 1
ATOM 1051 N N . ALA A 1 140 ? 31.094 -7.370 -4.158 1.00 12.09 140 ALA A N 1
ATOM 1052 C CA . ALA A 1 140 ? 29.718 -7.652 -3.764 1.00 12.11 140 ALA A CA 1
ATOM 1053 C C . ALA A 1 140 ? 28.880 -8.136 -4.949 1.00 10.61 140 ALA A C 1
ATOM 1054 O O . ALA A 1 140 ? 28.098 -9.077 -4.826 1.00 11.71 140 ALA A O 1
ATOM 1056 N N . GLN A 1 141 ? 29.049 -7.493 -6.100 1.00 11.33 141 GLN A N 1
ATOM 1057 C CA . GLN A 1 141 ? 28.290 -7.864 -7.287 1.00 12.63 141 GLN A CA 1
ATOM 1058 C C . GLN A 1 141 ? 28.669 -9.255 -7.793 1.00 13.82 141 GLN A C 1
ATOM 1059 O O . GLN A 1 141 ? 27.800 -10.021 -8.206 1.00 15.63 141 GLN A O 1
ATOM 1065 N N . GLU A 1 142 ? 29.958 -9.583 -7.753 1.00 15.10 142 GLU A N 1
ATOM 1066 C CA . GLU A 1 142 ? 30.420 -10.892 -8.200 1.00 16.26 142 GLU A CA 1
ATOM 1067 C C . GLU A 1 142 ? 29.871 -12.000 -7.299 1.00 15.25 142 GLU A C 1
ATOM 1068 O O . GLU A 1 142 ? 29.612 -13.120 -7.720 1.00 16.69 142 GLU A O 1
ATOM 1074 N N . ILE A 1 143 ? 29.701 -11.675 -6.022 1.00 15.31 143 ILE A N 1
ATOM 1075 C CA . ILE A 1 143 ? 29.166 -12.615 -5.045 1.00 16.60 143 ILE A CA 1
ATOM 1076 C C . ILE A 1 143 ? 27.681 -12.852 -5.332 1.00 16.97 143 ILE A C 1
ATOM 1077 O O . ILE A 1 143 ? 27.099 -13.845 -4.886 1.00 18.60 143 ILE A O 1
ATOM 1082 N N . GLY A 1 144 ? 27.076 -11.939 -6.088 1.00 16.95 144 GLY A N 1
ATOM 1083 C CA . GLY A 1 144 ? 25.676 -12.085 -6.447 1.00 15.59 144 GLY A CA 1
ATOM 1084 C C . GLY A 1 144 ? 24.717 -11.087 -5.830 1.00 15.19 144 GLY A C 1
ATOM 1085 O O . GLY A 1 144 ? 23.502 -11.242 -5.944 1.00 16.49 144 GLY A O 1
ATOM 1086 N N . LEU A 1 145 ? 25.253 -10.057 -5.187 1.00 11.77 145 LEU A N 1
ATOM 1087 C CA . LEU A 1 145 ? 24.417 -9.047 -4.548 1.00 12.00 145 LEU A CA 1
ATOM 1088 C C . LEU A 1 145 ? 24.248 -7.793 -5.382 1.00 9.95 145 LEU A C 1
ATOM 1089 O O . LEU A 1 145 ? 25.197 -7.320 -6.005 1.00 11.99 145 LEU A O 1
ATOM 1094 N N . GLU A 1 146 ? 23.034 -7.259 -5.399 1.00 9.49 146 GLU A N 1
ATOM 1095 C CA . GLU A 1 146 ? 22.809 -5.998 -6.081 1.00 9.38 146 GLU A CA 1
ATOM 1096 C C . GLU A 1 146 ? 23.353 -4.971 -5.092 1.00 9.14 146 GLU A C 1
ATOM 1097 O O . GLU A 1 146 ? 23.325 -5.195 -3.880 1.00 9.80 146 GLU A O 1
ATOM 1103 N N . THR A 1 147 ? 23.880 -3.865 -5.603 1.00 7.95 147 THR A N 1
ATOM 1104 C CA . THR A 1 147 ? 24.481 -2.840 -4.752 1.00 8.37 147 THR A CA 1
ATOM 1105 C C . THR A 1 147 ? 23.879 -1.468 -4.993 1.00 7.74 147 THR A C 1
ATOM 1106 O O . THR A 1 147 ? 24.088 -0.860 -6.043 1.00 8.54 147 THR A O 1
ATOM 1110 N N . VAL A 1 148 ? 23.142 -0.985 -4.004 1.00 6.91 148 VAL A N 1
ATOM 1111 C CA . VAL A 1 148 ? 22.486 0.310 -4.080 1.00 6.85 148 VAL A CA 1
ATOM 1112 C C . VAL A 1 148 ? 23.352 1.400 -3.463 1.00 7.50 148 VAL A C 1
ATOM 1113 O O . VAL A 1 148 ? 23.839 1.259 -2.338 1.00 7.88 148 VAL A O 1
ATOM 1117 N N . PHE A 1 149 ? 23.545 2.483 -4.205 1.00 8.34 149 PHE A N 1
ATOM 1118 C CA . PHE A 1 149 ? 24.328 3.602 -3.709 1.00 8.58 149 PHE A CA 1
ATOM 1119 C C . PHE A 1 149 ? 23.444 4.822 -3.654 1.00 8.92 149 PHE A C 1
ATOM 1120 O O . PHE A 1 149 ? 22.387 4.869 -4.297 1.00 7.66 149 PHE A O 1
ATOM 1128 N N . LEU A 1 150 ? 23.882 5.810 -2.885 1.00 8.54 150 LEU A N 1
ATOM 1129 C CA . LEU A 1 150 ? 23.094 7.010 -2.657 1.00 8.65 150 LEU A CA 1
ATOM 1130 C C . LEU A 1 150 ? 23.434 8.283 -3.396 1.00 9.07 150 LEU A C 1
ATOM 1131 O O . LEU A 1 150 ? 24.581 8.541 -3.749 1.00 10.19 150 LEU A O 1
ATOM 1136 N N . LEU A 1 151 ? 22.392 9.081 -3.597 1.00 8.97 151 LEU A N 1
ATOM 1137 C CA . LEU A 1 151 ? 22.486 10.391 -4.221 1.00 10.29 151 LEU A CA 1
ATOM 1138 C C . LEU A 1 151 ? 21.693 11.323 -3.313 1.00 12.50 151 LEU A C 1
ATOM 1139 O O . LEU A 1 151 ? 20.806 10.886 -2.583 1.00 14.71 151 LEU A O 1
ATOM 1144 N N . ALA A 1 152 ? 22.035 12.602 -3.336 1.00 15.48 152 ALA A N 1
ATOM 1145 C CA . ALA A 1 152 ? 21.351 13.583 -2.508 1.00 16.97 152 ALA A CA 1
ATOM 1146 C C . ALA A 1 152 ? 20.890 14.711 -3.413 1.00 16.37 152 ALA A C 1
ATOM 1147 O O . ALA A 1 152 ? 21.292 14.784 -4.571 1.00 15.45 152 ALA A O 1
ATOM 1149 N N . PRO A 1 153 ? 20.029 15.604 -2.902 1.00 16.75 153 PRO A N 1
ATOM 1150 C CA . PRO A 1 153 ? 19.544 16.719 -3.719 1.00 17.14 153 PRO A CA 1
ATOM 1151 C C . PRO A 1 153 ? 20.670 17.621 -4.221 1.00 15.02 153 PRO A C 1
ATOM 1152 O O . PRO A 1 153 ? 20.514 18.307 -5.228 1.00 17.18 153 PRO A O 1
ATOM 1156 N N . THR A 1 154 ? 21.800 17.612 -3.516 1.00 14.33 154 THR A N 1
ATOM 1157 C CA . THR A 1 154 ? 22.951 18.433 -3.889 1.00 15.20 154 THR A CA 1
ATOM 1158 C C . THR A 1 154 ? 23.784 17.827 -5.014 1.00 14.92 154 THR A C 1
ATOM 1159 O O . THR A 1 154 ? 24.633 18.502 -5.593 1.00 14.71 154 THR A O 1
ATOM 1163 N N . SER A 1 155 ? 23.544 16.556 -5.322 1.00 14.69 155 SER A N 1
ATOM 1164 C CA . SER A 1 155 ? 24.305 15.865 -6.360 1.00 14.47 155 SER A CA 1
ATOM 1165 C C . SER A 1 155 ? 24.297 16.554 -7.719 1.00 13.46 155 SER A C 1
ATOM 1166 O O . SER A 1 155 ? 23.241 16.841 -8.281 1.00 14.61 155 SER A O 1
ATOM 1169 N N . THR A 1 156 ? 25.488 16.814 -8.247 1.00 14.23 156 THR A N 1
ATOM 1170 C CA . THR A 1 156 ? 25.619 17.444 -9.550 1.00 14.38 156 THR A CA 1
ATOM 1171 C C . THR A 1 156 ? 25.289 16.416 -10.625 1.00 14.16 156 THR A C 1
ATOM 1172 O O . THR A 1 156 ? 25.184 15.218 -10.344 1.00 13.67 156 THR A O 1
ATOM 1176 N N . ASP A 1 157 ? 25.129 16.876 -11.859 1.00 14.58 157 ASP A N 1
ATOM 1177 C CA . ASP A 1 157 ? 24.821 15.958 -12.943 1.00 15.42 157 ASP A CA 1
ATOM 1178 C C . ASP A 1 157 ? 25.963 14.956 -13.107 1.00 15.11 157 ASP A C 1
ATOM 1179 O O . ASP A 1 157 ? 25.747 13.790 -13.396 1.00 13.66 157 ASP A O 1
ATOM 1184 N N . ALA A 1 158 ? 27.195 15.412 -12.904 1.00 13.57 158 ALA A N 1
ATOM 1185 C CA . ALA A 1 158 ? 28.360 14.540 -13.011 1.00 13.41 158 ALA A CA 1
ATOM 1186 C C . ALA A 1 158 ? 28.351 13.484 -11.906 1.00 13.37 158 ALA A C 1
ATOM 1187 O O . ALA A 1 158 ? 28.692 12.326 -12.149 1.00 12.79 158 ALA A O 1
ATOM 1189 N N . ARG A 1 159 ? 27.969 13.876 -10.693 1.00 11.85 159 ARG A N 1
ATOM 1190 C CA . ARG A 1 159 ? 27.989 12.861 -9.655 1.00 11.86 159 ARG A CA 1
ATOM 1191 C C . ARG A 1 159 ? 26.844 11.874 -9.846 1.00 10.81 159 ARG A C 1
ATOM 1192 O O . ARG A 1 159 ? 26.965 10.684 -9.586 1.00 11.21 159 ARG A O 1
ATOM 1200 N N . ILE A 1 160 ? 25.703 12.302 -10.374 1.00 9.38 160 ILE A N 1
ATOM 1201 C CA . ILE A 1 160 ? 24.631 11.370 -10.690 1.00 10.22 160 ILE A CA 1
ATOM 1202 C C . ILE A 1 160 ? 25.156 10.348 -11.695 1.00 10.09 160 ILE A C 1
ATOM 1203 O O . ILE A 1 160 ? 25.002 9.142 -11.501 1.00 10.23 160 ILE A O 1
ATOM 1208 N N . ALA A 1 161 ? 25.793 10.832 -12.757 1.00 10.67 161 ALA A N 1
ATOM 1209 C CA . ALA A 1 161 ? 26.334 9.953 -13.790 1.00 10.76 161 ALA A CA 1
ATOM 1210 C C . ALA A 1 161 ? 27.320 8.951 -13.204 1.00 11.91 161 ALA A C 1
ATOM 1211 O O . ALA A 1 161 ? 27.308 7.767 -13.549 1.00 13.30 161 ALA A O 1
ATOM 1213 N N . THR A 1 162 ? 28.183 9.426 -12.318 1.00 11.05 162 THR A N 1
ATOM 1214 C CA . THR A 1 162 ? 29.180 8.569 -11.698 1.00 12.41 162 THR A CA 1
ATOM 1215 C C . THR A 1 162 ? 28.564 7.472 -10.836 1.00 12.84 162 THR A C 1
ATOM 1216 O O . THR A 1 162 ? 28.958 6.312 -10.919 1.00 14.40 162 THR A O 1
ATOM 1220 N N . VAL A 1 163 ? 27.589 7.832 -10.011 1.00 10.86 163 VAL A N 1
ATOM 1221 C CA . VAL A 1 163 ? 26.957 6.858 -9.134 1.00 11.04 163 VAL A CA 1
ATOM 1222 C C . VAL A 1 163 ? 26.131 5.802 -9.866 1.00 10.95 163 VAL A C 1
ATOM 1223 O O . VAL A 1 163 ? 26.195 4.615 -9.533 1.00 11.62 163 VAL A O 1
ATOM 1227 N N . VAL A 1 164 ? 25.365 6.220 -10.868 1.00 10.81 164 VAL A N 1
ATOM 1228 C CA . VAL A 1 164 ? 24.526 5.273 -11.593 1.00 14.23 164 VAL A CA 1
ATOM 1229 C C . VAL A 1 164 ? 25.310 4.273 -12.428 1.00 15.56 164 VAL A C 1
ATOM 1230 O O . VAL A 1 164 ? 24.741 3.299 -12.929 1.00 17.82 164 VAL A O 1
ATOM 1234 N N . ARG A 1 165 ? 26.612 4.492 -12.580 1.00 13.27 165 ARG A N 1
ATOM 1235 C CA . ARG A 1 165 ? 27.314 3.491 -13.362 1.00 16.22 165 ARG A CA 1
ATOM 1236 C C . ARG A 1 165 ? 27.819 2.365 -12.470 1.00 14.89 165 ARG A C 1
ATOM 1237 O O . ARG A 1 165 ? 28.258 1.322 -12.936 1.00 16.96 165 ARG A O 1
ATOM 1245 N N . HIS A 1 166 ? 27.655 2.515 -11.158 1.00 12.24 166 HIS A N 1
ATOM 1246 C CA . HIS A 1 166 ? 28.022 1.467 -10.206 1.00 12.52 166 HIS A CA 1
ATOM 1247 C C . HIS A 1 166 ? 26.830 0.789 -9.539 1.00 11.60 166 HIS A C 1
ATOM 1248 O O . HIS A 1 166 ? 26.918 -0.362 -9.113 1.00 12.83 166 HIS A O 1
ATOM 1255 N N . ALA A 1 167 ? 25.722 1.508 -9.426 1.00 11.57 167 ALA A N 1
ATOM 1256 C CA . ALA A 1 167 ? 24.543 0.961 -8.772 1.00 10.41 167 ALA A CA 1
ATOM 1257 C C . ALA A 1 167 ? 23.841 -0.108 -9.594 1.00 10.66 167 ALA A C 1
ATOM 1258 O O . ALA A 1 167 ? 23.797 -0.038 -10.821 1.00 11.57 167 ALA A O 1
ATOM 1260 N N . THR A 1 168 ? 23.317 -1.113 -8.903 1.00 9.46 168 THR A N 1
ATOM 1261 C CA . THR A 1 168 ? 22.543 -2.171 -9.546 1.00 9.37 168 THR A CA 1
ATOM 1262 C C . THR A 1 168 ? 21.352 -2.402 -8.624 1.00 8.99 168 THR A C 1
ATOM 1263 O O . THR A 1 168 ? 21.423 -2.115 -7.423 1.00 8.44 168 THR A O 1
ATOM 1267 N N . GLY A 1 169 ? 20.259 -2.917 -9.178 1.00 8.47 169 GLY A N 1
ATOM 1268 C CA . GLY A 1 169 ? 19.054 -3.119 -8.391 1.00 8.85 169 GLY A CA 1
ATOM 1269 C C . GLY A 1 169 ? 18.280 -1.816 -8.489 1.00 8.82 169 GLY A C 1
ATOM 1270 O O . GLY A 1 169 ? 17.250 -1.735 -9.159 1.00 9.68 169 GLY A O 1
ATOM 1271 N N . PHE A 1 170 ? 18.770 -0.792 -7.796 1.00 7.75 170 PHE A N 1
ATOM 1272 C CA . PHE A 1 170 ? 18.168 0.533 -7.859 1.00 7.48 170 PHE A CA 1
ATOM 1273 C C . PHE A 1 170 ? 19.128 1.569 -7.297 1.00 7.81 170 PHE A C 1
ATOM 1274 O O . PHE A 1 170 ? 20.181 1.220 -6.752 1.00 8.14 170 PHE A O 1
ATOM 1282 N N . VAL A 1 171 ? 18.808 2.840 -7.507 1.00 8.40 171 VAL A N 1
ATOM 1283 C CA . VAL A 1 171 ? 19.618 3.930 -6.977 1.00 9.33 171 VAL A CA 1
ATOM 1284 C C . VAL A 1 171 ? 18.707 4.617 -5.967 1.00 7.70 171 VAL A C 1
ATOM 1285 O O . VAL A 1 171 ? 17.493 4.700 -6.165 1.00 8.52 171 VAL A O 1
ATOM 1291 N N . TYR A 1 172 ? 19.299 5.102 -4.884 1.00 8.01 172 TYR A N 1
ATOM 1292 C CA . TYR A 1 172 ? 18.545 5.698 -3.790 1.00 9.21 172 TYR A CA 1
ATOM 1293 C C . TYR A 1 172 ? 18.876 7.164 -3.564 1.00 9.46 172 TYR A C 1
ATOM 1294 O O . TYR A 1 172 ? 20.026 7.522 -3.301 1.00 10.85 172 TYR A O 1
ATOM 1303 N N . ALA A 1 173 ? 17.860 8.009 -3.672 1.00 10.76 173 ALA A N 1
ATOM 1304 C CA . ALA A 1 173 ? 18.027 9.443 -3.469 1.00 12.47 173 ALA A CA 1
ATOM 1305 C C . ALA A 1 173 ? 17.417 9.772 -2.116 1.00 12.84 173 ALA A C 1
ATOM 1306 O O . ALA A 1 173 ? 16.224 9.560 -1.903 1.00 12.59 173 ALA A O 1
ATOM 1308 N N . VAL A 1 174 ? 18.231 10.292 -1.206 1.00 13.77 174 VAL A N 1
ATOM 1309 C CA . VAL A 1 174 ? 17.744 10.586 0.153 1.00 17.45 174 VAL A CA 1
ATOM 1310 C C . VAL A 1 174 ? 17.907 12.065 0.522 1.00 20.18 174 VAL A C 1
ATOM 1311 O O . VAL A 1 174 ? 18.891 12.710 0.187 1.00 19.05 174 VAL A O 1
ATOM 1317 N N . SER A 1 175 ? 16.910 12.553 1.250 1.00 21.35 175 SER A N 1
ATOM 1318 C CA . SER A 1 175 ? 16.893 13.918 1.747 1.00 24.81 175 SER A CA 1
ATOM 1319 C C . SER A 1 175 ? 16.671 13.646 3.231 1.00 26.67 175 SER A C 1
ATOM 1320 O O . SER A 1 175 ? 15.532 13.535 3.688 1.00 27.77 175 SER A O 1
ATOM 1323 N N . VAL A 1 176 ? 17.766 13.540 3.980 1.00 28.22 176 VAL A N 1
ATOM 1324 C CA . VAL A 1 176 ? 17.697 13.252 5.408 1.00 30.32 176 VAL A CA 1
ATOM 1325 C C . VAL A 1 176 ? 17.496 14.607 6.082 1.00 31.60 176 VAL A C 1
ATOM 1326 O O . VAL A 1 176 ? 18.461 15.269 6.470 1.00 34.06 176 VAL A O 1
ATOM 1330 N N . GLU A 1 189 ? 10.344 18.982 -2.314 1.00 24.96 189 GLU A N 1
ATOM 1331 C CA . GLU A 1 189 ? 10.502 18.822 -3.754 1.00 24.41 189 GLU A CA 1
ATOM 1332 C C . GLU A 1 189 ? 11.189 17.504 -4.084 1.00 23.00 189 GLU A C 1
ATOM 1333 O O . GLU A 1 189 ? 12.319 17.259 -3.663 1.00 23.76 189 GLU A O 1
ATOM 1339 N N . VAL A 1 190 ? 10.495 16.663 -4.845 1.00 20.60 190 VAL A N 1
ATOM 1340 C CA . VAL A 1 190 ? 11.014 15.358 -5.233 1.00 19.84 190 VAL A CA 1
ATOM 1341 C C . VAL A 1 190 ? 11.102 15.209 -6.748 1.00 18.50 190 VAL A C 1
ATOM 1342 O O . VAL A 1 190 ? 12.045 14.611 -7.271 1.00 17.82 190 VAL A O 1
ATOM 1346 N N . LYS A 1 191 ? 10.112 15.757 -7.444 1.00 19.87 191 LYS A N 1
ATOM 1347 C CA . LYS A 1 191 ? 10.018 15.652 -8.905 1.00 19.13 191 LYS A CA 1
ATOM 1348 C C . LYS A 1 191 ? 11.314 16.070 -9.624 1.00 18.81 191 LYS A C 1
ATOM 1349 O O . LYS A 1 191 ? 11.788 15.411 -10.540 1.00 17.42 191 LYS A O 1
ATOM 1355 N N . ASP A 1 192 ? 11.906 17.185 -9.216 1.00 18.35 192 ASP A N 1
ATOM 1356 C CA . ASP A 1 192 ? 13.123 17.683 -9.859 1.00 18.35 192 ASP A CA 1
ATOM 1357 C C . ASP A 1 192 ? 14.282 16.688 -9.744 1.00 16.04 192 ASP A C 1
ATOM 1358 O O . ASP A 1 192 ? 14.955 16.360 -10.712 1.00 15.19 192 ASP A O 1
ATOM 1363 N N . LEU A 1 193 ? 14.534 16.196 -8.536 1.00 15.21 193 LEU A N 1
ATOM 1364 C CA . LEU A 1 193 ? 15.627 15.255 -8.319 1.00 14.27 193 LEU A CA 1
ATOM 1365 C C . LEU A 1 193 ? 15.417 13.960 -9.103 1.00 12.95 193 LEU A C 1
ATOM 1366 O O . LEU A 1 193 ? 16.350 13.444 -9.719 1.00 12.99 193 LEU A O 1
ATOM 1371 N N . VAL A 1 194 ? 14.195 13.439 -9.082 1.00 12.81 194 VAL A N 1
ATOM 1372 C CA . VAL A 1 194 ? 13.895 12.216 -9.813 1.00 12.27 194 VAL A CA 1
ATOM 1373 C C . VAL A 1 194 ? 14.130 12.427 -11.308 1.00 12.84 194 VAL A C 1
ATOM 1374 O O . VAL A 1 194 ? 14.708 11.574 -11.978 1.00 12.30 194 VAL A O 1
ATOM 1378 N N . ARG A 1 195 ? 13.690 13.569 -11.829 1.00 12.44 195 ARG A N 1
ATOM 1379 C CA . ARG A 1 195 ? 13.873 13.873 -13.245 1.00 12.81 195 ARG A CA 1
ATOM 1380 C C . ARG A 1 195 ? 15.350 13.878 -13.625 1.00 12.21 195 ARG A C 1
ATOM 1381 O O . ARG A 1 195 ? 15.746 13.324 -14.647 1.00 13.46 195 ARG A O 1
ATOM 1389 N N . ARG A 1 196 ? 16.161 14.525 -12.797 1.00 12.15 196 ARG A N 1
ATOM 1390 C CA . ARG A 1 196 ? 17.579 14.626 -13.123 1.00 13.17 196 ARG A CA 1
ATOM 1391 C C . ARG A 1 19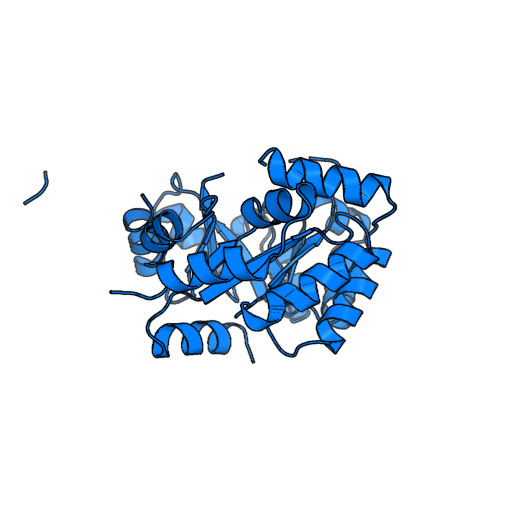6 ? 18.280 13.264 -13.041 1.00 11.33 196 ARG A C 1
ATOM 1392 O O . ARG A 1 196 ? 19.205 12.966 -13.785 1.00 11.95 196 ARG A O 1
ATOM 1406 N N . ILE A 1 197 ? 17.843 12.378 -12.152 1.00 10.47 197 ILE A N 1
ATOM 1407 C CA . ILE A 1 197 ? 18.447 11.053 -12.076 1.00 10.76 197 ILE A CA 1
ATOM 1408 C C . ILE A 1 197 ? 17.987 10.176 -13.242 1.00 10.81 197 ILE A C 1
ATOM 1409 O O . ILE A 1 197 ? 18.801 9.525 -13.894 1.00 12.17 197 ILE A O 1
ATOM 1414 N N . LYS A 1 198 ? 16.687 10.181 -13.516 1.00 12.20 198 LYS A N 1
ATOM 1415 C CA . LYS A 1 198 ? 16.147 9.377 -14.606 1.00 14.37 198 LYS A CA 1
ATOM 1416 C C . LYS A 1 198 ? 16.711 9.766 -15.967 1.00 15.99 198 LYS A C 1
ATOM 1417 O O . LYS A 1 198 ? 16.726 8.956 -16.896 1.00 16.88 198 LYS A O 1
ATOM 1423 N N . ALA A 1 199 ? 17.174 11.004 -16.091 1.00 15.86 199 ALA A N 1
ATOM 1424 C CA . ALA A 1 199 ? 17.742 11.463 -17.351 1.00 16.51 199 ALA A CA 1
ATOM 1425 C C . ALA A 1 199 ? 19.082 10.779 -17.594 1.00 16.40 199 ALA A C 1
ATOM 1426 O O . ALA A 1 199 ? 19.551 10.685 -18.732 1.00 18.20 199 ALA A O 1
ATOM 1428 N N . ARG A 1 200 ? 19.690 10.283 -16.521 1.00 14.60 200 ARG A N 1
ATOM 1429 C CA . ARG A 1 200 ? 20.991 9.638 -16.609 1.00 14.19 200 ARG A CA 1
ATOM 1430 C C . ARG A 1 200 ? 20.998 8.127 -16.410 1.00 11.65 200 ARG A C 1
ATOM 1431 O O . ARG A 1 200 ? 22.045 7.490 -16.503 1.00 11.87 200 ARG A O 1
ATOM 1445 N N . THR A 1 201 ? 19.832 7.546 -16.158 1.00 10.94 201 THR A N 1
ATOM 1446 C CA . THR A 1 201 ? 19.765 6.103 -15.971 1.00 10.26 201 THR A CA 1
ATOM 1447 C C . THR A 1 201 ? 18.357 5.551 -16.095 1.00 10.17 201 THR A C 1
ATOM 1448 O O . THR A 1 201 ? 17.376 6.246 -15.821 1.00 10.51 201 THR A O 1
ATOM 1452 N N . ALA A 1 202 ? 18.275 4.294 -16.521 1.00 10.51 202 ALA A N 1
ATOM 1453 C CA . ALA A 1 202 ? 17.003 3.594 -16.634 1.00 10.39 202 ALA A CA 1
ATOM 1454 C C . ALA A 1 202 ? 16.800 2.777 -15.356 1.00 10.36 202 ALA A C 1
ATOM 1455 O O . ALA A 1 202 ? 15.759 2.153 -15.170 1.00 11.28 202 ALA A O 1
ATOM 1457 N N . LEU A 1 203 ? 17.805 2.765 -14.483 1.00 9.46 203 LEU A N 1
ATOM 1458 C CA . LEU A 1 203 ? 17.701 2.043 -13.218 1.00 10.29 203 LEU A CA 1
ATOM 1459 C C . LEU A 1 203 ? 16.548 2.606 -12.394 1.00 9.92 203 LEU A C 1
ATOM 1460 O O . LEU A 1 203 ? 16.281 3.804 -12.431 1.00 9.86 203 LEU A O 1
ATOM 1465 N N . PRO A 1 204 ? 15.842 1.749 -11.644 1.00 9.70 204 PRO A N 1
ATOM 1466 C CA . PRO A 1 204 ? 14.744 2.280 -10.835 1.00 9.36 204 PRO A CA 1
ATOM 1467 C C . PRO A 1 204 ? 15.312 3.267 -9.814 1.00 8.04 204 PRO A C 1
ATOM 1468 O O . PRO A 1 204 ? 16.409 3.065 -9.279 1.00 9.24 204 PRO A O 1
ATOM 1472 N N . VAL A 1 205 ? 14.567 4.334 -9.558 1.00 8.32 205 VAL A N 1
ATOM 1473 C CA . VAL A 1 205 ? 14.982 5.347 -8.602 1.00 9.49 205 VAL A CA 1
ATOM 1474 C C . VAL A 1 205 ? 14.056 5.334 -7.392 1.00 9.36 205 VAL A C 1
ATOM 1475 O O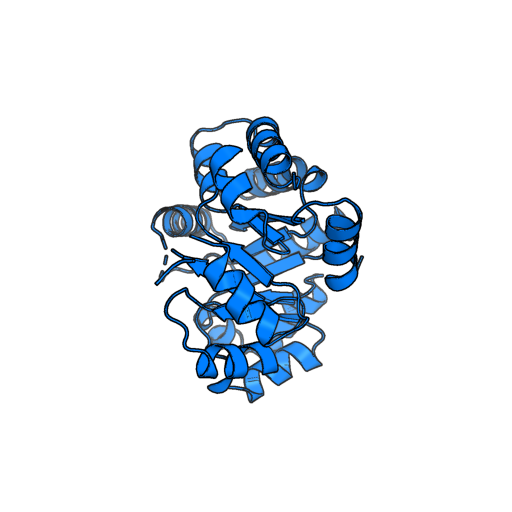 . VAL A 1 205 ? 12.851 5.540 -7.518 1.00 9.28 205 VAL A O 1
ATOM 1479 N N . ALA A 1 206 ? 14.622 5.066 -6.221 1.00 8.70 206 ALA A N 1
ATOM 1480 C CA . ALA A 1 206 ? 13.855 5.054 -4.982 1.00 8.00 206 ALA A CA 1
ATOM 1481 C C . ALA A 1 206 ? 14.233 6.306 -4.209 1.00 8.60 206 ALA A C 1
ATOM 1482 O O . ALA A 1 206 ? 15.368 6.780 -4.306 1.00 9.23 206 ALA A O 1
ATOM 1484 N N . VAL A 1 207 ? 13.284 6.850 -3.456 1.00 8.01 207 VAL A N 1
ATOM 1485 C CA . VAL A 1 207 ? 13.550 8.046 -2.673 1.00 9.64 207 VAL A CA 1
ATOM 1486 C C . VAL A 1 207 ? 13.158 7.887 -1.215 1.00 9.51 207 VAL A C 1
ATOM 1487 O O . VAL A 1 207 ? 12.247 7.126 -0.875 1.00 9.35 207 VAL A O 1
ATOM 1491 N N . GLY A 1 208 ? 13.876 8.611 -0.363 1.00 9.85 208 GLY A N 1
ATOM 1492 C CA . GLY A 1 208 ? 13.616 8.608 1.064 1.00 12.18 208 GLY A CA 1
ATOM 1493 C C . GLY A 1 208 ? 13.532 10.059 1.498 1.00 12.31 208 GLY A C 1
ATOM 1494 O O . GLY A 1 208 ? 14.548 10.758 1.544 1.00 15.88 208 GLY A O 1
ATOM 1495 N N . PHE A 1 209 ? 12.322 10.523 1.795 1.00 12.55 209 PHE A N 1
ATOM 1496 C CA . PHE A 1 209 ? 12.096 11.913 2.202 1.00 13.65 209 PHE A CA 1
ATOM 1497 C C . PHE A 1 209 ? 11.254 12.021 3.474 1.00 13.52 209 PHE A C 1
ATOM 1498 O O . PHE A 1 209 ? 10.539 13.008 3.674 1.00 15.22 209 PHE A O 1
ATOM 1506 N N . GLY A 1 210 ? 11.336 11.009 4.328 1.00 13.21 210 GLY A N 1
ATOM 1507 C CA . GLY A 1 210 ? 10.573 11.023 5.566 1.00 12.67 210 GLY A CA 1
ATOM 1508 C C . GLY A 1 210 ? 9.068 10.932 5.364 1.00 12.75 210 GLY A C 1
ATOM 1509 O O . GLY A 1 210 ? 8.297 11.473 6.159 1.00 14.18 210 GLY A O 1
ATOM 1510 N N . VAL A 1 211 ? 8.645 10.250 4.302 1.00 11.29 211 VAL A N 1
ATOM 1511 C CA . VAL A 1 211 ? 7.224 10.089 3.999 1.00 12.25 211 VAL A CA 1
ATOM 1512 C C . VAL A 1 211 ? 6.512 9.468 5.196 1.00 12.20 211 VAL A C 1
ATOM 1513 O O . VAL A 1 211 ? 6.944 8.442 5.720 1.00 13.90 211 VAL A O 1
ATOM 1517 N N . SER A 1 212 ? 5.409 10.086 5.611 1.00 12.66 212 SER A N 1
ATOM 1518 C CA . SER A 1 212 ? 4.673 9.628 6.784 1.00 14.08 212 SER A CA 1
ATOM 1519 C C . SER A 1 212 ? 3.160 9.501 6.624 1.00 13.38 212 SER A C 1
ATOM 1520 O O . SER A 1 212 ? 2.468 9.152 7.579 1.00 15.45 212 SER A O 1
ATOM 1523 N N . GLY A 1 213 ? 2.643 9.794 5.440 1.00 12.84 213 GLY A N 1
ATOM 1524 C CA . GLY A 1 213 ? 1.209 9.705 5.233 1.00 12.67 213 GLY A CA 1
ATOM 1525 C C . GLY A 1 213 ? 0.850 9.894 3.779 1.00 12.83 213 GLY A C 1
ATOM 1526 O O . GLY A 1 213 ? 1.727 9.948 2.923 1.00 12.95 213 GLY A O 1
ATOM 1527 N N . LYS A 1 214 ? -0.442 10.015 3.497 1.00 13.29 214 LYS A N 1
ATOM 1528 C CA . LYS A 1 214 ? -0.905 10.164 2.126 1.00 12.93 214 LYS A CA 1
ATOM 1529 C C . LYS A 1 214 ? -0.357 11.385 1.395 1.00 13.50 214 LYS A C 1
ATOM 1530 O O . LYS A 1 214 ? 0.130 11.267 0.273 1.00 12.93 214 LYS A O 1
ATOM 1536 N N . ALA A 1 215 ? -0.441 12.555 2.023 1.00 14.06 215 ALA A N 1
ATOM 1537 C CA . ALA A 1 215 ? 0.027 13.790 1.397 1.00 14.66 215 ALA A CA 1
ATOM 1538 C C . ALA A 1 215 ? 1.511 13.786 1.044 1.00 14.02 215 ALA A C 1
ATOM 1539 O O . ALA A 1 215 ? 1.892 14.176 -0.064 1.00 15.55 215 ALA A O 1
ATOM 1541 N N . THR A 1 216 ? 2.353 13.360 1.980 1.00 14.19 216 THR A N 1
ATOM 1542 C CA . THR A 1 216 ? 3.783 13.315 1.714 1.00 13.17 216 THR A CA 1
ATOM 1543 C C . THR A 1 216 ? 4.099 12.226 0.688 1.00 12.91 216 THR A C 1
ATOM 1544 O O . THR A 1 216 ? 4.993 12.385 -0.142 1.00 13.11 216 THR A O 1
ATOM 1548 N N . ALA A 1 217 ? 3.353 11.126 0.728 1.00 11.32 217 ALA A N 1
ATOM 1549 C CA . ALA A 1 217 ? 3.577 10.051 -0.230 1.00 12.16 217 ALA A CA 1
ATOM 1550 C C . ALA A 1 217 ? 3.239 10.548 -1.632 1.00 11.77 217 ALA A C 1
ATOM 1551 O O . ALA A 1 217 ? 3.945 10.248 -2.594 1.00 12.27 217 ALA A O 1
ATOM 1553 N N . ALA A 1 218 ? 2.159 11.317 -1.741 1.00 12.39 218 ALA A N 1
ATOM 1554 C CA . ALA A 1 218 ? 1.723 11.844 -3.029 1.00 12.87 218 ALA A CA 1
ATOM 1555 C C . ALA A 1 218 ? 2.792 12.713 -3.685 1.00 13.00 218 ALA A C 1
ATOM 1556 O O . ALA A 1 218 ? 2.927 12.725 -4.907 1.00 13.49 218 ALA A O 1
ATOM 1558 N N . GLN A 1 219 ? 3.554 13.433 -2.871 1.00 13.38 219 GLN A N 1
ATOM 1559 C CA . GLN A 1 219 ? 4.612 14.296 -3.384 1.00 15.96 219 GLN A CA 1
ATOM 1560 C C . GLN A 1 219 ? 5.779 13.472 -3.921 1.00 15.64 219 GLN A C 1
ATOM 1561 O O . GLN A 1 219 ? 6.498 13.904 -4.822 1.00 17.51 219 GLN A O 1
ATOM 1567 N N . ALA A 1 220 ? 5.957 12.279 -3.365 1.00 15.00 220 ALA A N 1
ATOM 1568 C CA . ALA A 1 220 ? 7.052 11.402 -3.762 1.00 14.62 220 ALA A CA 1
ATOM 1569 C C . ALA A 1 220 ? 6.664 10.338 -4.789 1.00 13.72 220 ALA A C 1
ATOM 1570 O O . ALA A 1 220 ? 7.534 9.634 -5.307 1.00 13.96 220 ALA A O 1
ATOM 1572 N N . ALA A 1 221 ? 5.371 10.235 -5.092 1.00 13.38 221 ALA A N 1
ATOM 1573 C CA . ALA A 1 221 ? 4.854 9.230 -6.024 1.00 13.52 221 ALA A CA 1
ATOM 1574 C C . ALA A 1 221 ? 5.502 9.186 -7.405 1.00 12.66 221 ALA A C 1
ATOM 1575 O O . ALA A 1 221 ? 5.386 8.182 -8.114 1.00 13.57 221 ALA A O 1
ATOM 1577 N N . VAL A 1 222 ? 6.177 10.264 -7.788 1.00 13.71 222 VAL A N 1
ATOM 1578 C CA . VAL A 1 222 ? 6.833 10.321 -9.088 1.00 14.78 222 VAL A CA 1
ATOM 1579 C C . VAL A 1 222 ? 8.006 9.339 -9.160 1.00 13.48 222 VAL A C 1
ATOM 1580 O O . VAL A 1 222 ? 8.391 8.892 -10.239 1.00 14.84 222 VAL A O 1
ATOM 1584 N N . ALA A 1 223 ? 8.561 8.995 -8.005 1.00 12.02 223 ALA A N 1
ATOM 1585 C CA . ALA A 1 223 ? 9.686 8.066 -7.943 1.00 11.50 223 ALA A CA 1
ATOM 1586 C C . ALA A 1 223 ? 9.239 6.641 -8.255 1.00 10.09 223 ALA A C 1
ATOM 1587 O O . ALA A 1 223 ? 8.059 6.313 -8.146 1.00 11.33 223 ALA A O 1
ATOM 1589 N N . ASP A 1 224 ? 10.178 5.790 -8.652 1.00 9.34 224 ASP A N 1
ATOM 1590 C CA . ASP A 1 224 ? 9.836 4.404 -8.941 1.00 9.65 224 ASP A CA 1
ATOM 1591 C C . ASP A 1 224 ? 9.536 3.659 -7.643 1.00 9.20 224 ASP A C 1
ATOM 1592 O O . ASP A 1 224 ? 8.779 2.690 -7.633 1.00 9.91 224 ASP A O 1
ATOM 1597 N N . GLY A 1 225 ? 10.134 4.119 -6.550 1.00 8.64 225 GLY A N 1
ATOM 1598 C CA . GLY A 1 225 ? 9.895 3.509 -5.255 1.00 8.52 225 GLY A CA 1
ATOM 1599 C C . GLY A 1 225 ? 10.069 4.543 -4.162 1.00 7.77 225 GLY A C 1
ATOM 1600 O O . GLY A 1 225 ? 10.790 5.525 -4.346 1.00 8.46 225 GLY A O 1
ATOM 1601 N N . VAL A 1 226 ? 9.404 4.327 -3.032 1.00 6.96 226 VAL A N 1
ATOM 1602 C CA . VAL A 1 226 ? 9.488 5.236 -1.897 1.00 8.30 226 VAL A CA 1
ATOM 1603 C C . VAL A 1 226 ? 9.752 4.412 -0.649 1.00 7.09 226 VAL A C 1
ATOM 1604 O O . VAL A 1 226 ? 9.006 3.481 -0.337 1.00 9.15 226 VAL A O 1
ATOM 1608 N N . VAL A 1 227 ? 10.834 4.742 0.046 1.00 7.87 227 VAL A N 1
ATOM 1609 C CA . VAL A 1 227 ? 11.192 4.038 1.264 1.00 8.77 227 VAL A CA 1
ATOM 1610 C C . VAL A 1 227 ? 10.447 4.663 2.433 1.00 9.71 227 VAL A C 1
ATOM 1611 O O . VAL A 1 227 ? 10.275 5.883 2.492 1.00 13.20 227 VAL A O 1
ATOM 1615 N N . VAL A 1 228 ? 9.985 3.821 3.349 1.00 8.47 228 VAL A N 1
ATOM 1616 C CA . VAL A 1 228 ? 9.290 4.283 4.543 1.00 10.24 228 VAL A CA 1
ATOM 1617 C C . VAL A 1 228 ? 10.059 3.698 5.721 1.00 9.86 228 VAL A C 1
ATOM 1618 O O . VAL A 1 228 ? 9.962 2.507 6.010 1.00 9.88 228 VAL A O 1
ATOM 1622 N N . GLY A 1 229 ? 10.838 4.546 6.387 1.00 11.04 229 GLY A N 1
ATOM 1623 C CA . GLY A 1 229 ? 11.637 4.090 7.508 1.00 11.07 229 GLY A CA 1
ATOM 1624 C C . GLY A 1 229 ? 11.362 4.810 8.813 1.00 10.80 229 GLY A C 1
ATOM 1625 O O . GLY A 1 229 ? 10.907 4.194 9.776 1.00 11.27 229 GLY A O 1
ATOM 1626 N N . SER A 1 230 ? 11.632 6.110 8.852 1.00 11.10 230 SER A N 1
ATOM 1627 C CA . SER A 1 230 ? 11.412 6.881 10.074 1.00 11.20 230 SER A CA 1
ATOM 1628 C C . SER A 1 230 ? 9.973 6.814 10.575 1.00 11.64 230 SER A C 1
ATOM 1629 O O . SER A 1 230 ? 9.744 6.728 11.780 1.00 12.23 230 SER A O 1
ATOM 1633 N N . ALA A 1 231 ? 9.006 6.851 9.661 1.00 10.14 231 ALA A N 1
ATOM 1634 C CA . ALA A 1 231 ? 7.602 6.787 10.055 1.00 11.08 231 ALA A CA 1
ATOM 1635 C C . ALA A 1 231 ? 7.286 5.464 10.752 1.00 11.37 231 ALA A C 1
ATOM 1636 O O . ALA A 1 231 ? 6.440 5.413 11.649 1.00 10.63 231 ALA A O 1
ATOM 1638 N N . LEU A 1 232 ? 7.958 4.390 10.344 1.00 10.56 232 LEU A N 1
ATOM 1639 C CA . LEU A 1 232 ? 7.730 3.092 10.969 1.00 10.31 232 LEU A CA 1
ATOM 1640 C C . LEU A 1 232 ? 8.390 3.022 12.346 1.00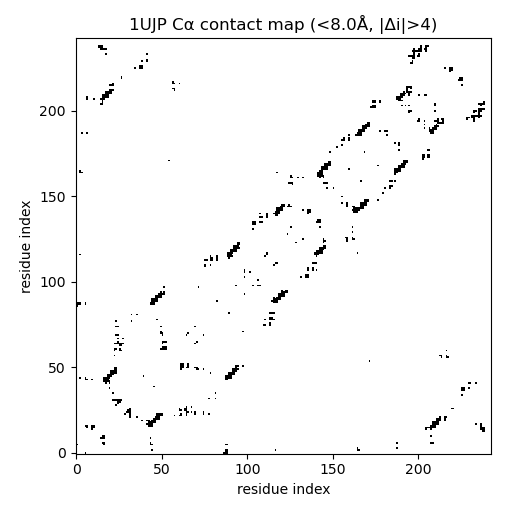 11.17 232 LEU A C 1
ATOM 1641 O O . LEU A 1 232 ? 7.880 2.353 13.242 1.00 11.50 232 LEU A O 1
ATOM 1646 N N . VAL A 1 233 ? 9.518 3.707 12.519 1.00 10.60 233 VAL A N 1
ATOM 1647 C CA . VAL A 1 233 ? 10.172 3.714 13.824 1.00 11.44 233 VAL A CA 1
ATOM 1648 C C . VAL A 1 233 ? 9.206 4.362 14.813 1.00 11.69 233 VAL A C 1
ATOM 1649 O O . VAL A 1 233 ? 8.983 3.847 15.910 1.00 11.28 233 VAL A O 1
ATOM 1653 N N . ARG A 1 234 ? 8.628 5.490 14.417 1.00 11.62 234 ARG A N 1
ATOM 1654 C CA . ARG A 1 234 ? 7.687 6.190 15.283 1.00 13.42 234 ARG A CA 1
ATOM 1655 C C . ARG A 1 234 ? 6.469 5.331 15.610 1.00 13.10 234 ARG A C 1
ATOM 1656 O O . ARG A 1 234 ? 6.066 5.238 16.767 1.00 14.43 234 ARG A O 1
ATOM 1664 N N . ALA A 1 235 ? 5.880 4.698 14.601 1.00 12.00 235 ALA A N 1
ATOM 1665 C CA . ALA A 1 235 ? 4.714 3.851 14.830 1.00 11.52 235 ALA A CA 1
ATOM 1666 C C . ALA A 1 235 ? 5.051 2.722 15.803 1.00 11.78 235 ALA A C 1
ATOM 1667 O O . ALA A 1 235 ? 4.264 2.403 16.694 1.00 11.96 235 ALA A O 1
ATOM 1669 N N . LEU A 1 236 ? 6.222 2.118 15.629 1.00 11.08 236 LEU A N 1
ATOM 1670 C CA . LEU A 1 236 ? 6.654 1.034 16.503 1.00 12.90 236 LEU A CA 1
ATOM 1671 C C . LEU A 1 236 ? 6.896 1.550 17.921 1.00 14.11 236 LEU A C 1
ATOM 1672 O O . LEU A 1 236 ? 6.490 0.914 18.894 1.00 15.87 236 LEU A O 1
ATOM 1677 N N . GLU A 1 237 ? 7.546 2.705 18.028 1.00 14.07 237 GLU A N 1
ATOM 1678 C CA . GLU A 1 237 ? 7.826 3.318 19.326 1.00 16.70 237 GLU A CA 1
ATOM 1679 C C . GLU A 1 237 ? 6.539 3.604 20.086 1.00 16.20 237 GLU A C 1
ATOM 1680 O O . GLU A 1 237 ? 6.458 3.389 21.298 1.00 16.30 237 GLU A O 1
ATOM 1686 N N . GLU A 1 238 ? 5.533 4.088 19.367 1.00 14.68 238 GLU A N 1
ATOM 1687 C CA . GLU A 1 238 ? 4.254 4.425 19.972 1.00 15.07 238 GLU A CA 1
ATOM 1688 C C . GLU A 1 238 ? 3.327 3.223 20.128 1.00 14.14 238 GLU A C 1
ATOM 1689 O O . GLU A 1 238 ? 2.232 3.347 20.676 1.00 15.02 238 GLU A O 1
ATOM 1695 N N . GLY A 1 239 ? 3.773 2.062 19.656 1.00 14.40 239 GLY A N 1
ATOM 1696 C CA . GLY A 1 239 ? 2.978 0.848 19.760 1.00 14.66 239 GLY A CA 1
ATOM 1697 C C . GLY A 1 239 ? 1.713 0.840 18.919 1.00 14.83 239 GLY A C 1
ATOM 1698 O O . GLY A 1 239 ? 0.714 0.237 19.306 1.00 16.79 239 GLY A O 1
ATOM 1699 N N . ARG A 1 240 ? 1.756 1.488 17.758 1.00 14.07 240 ARG A N 1
ATOM 1700 C CA . ARG A 1 240 ? 0.595 1.562 16.878 1.00 14.75 240 ARG A CA 1
ATOM 1701 C C . ARG A 1 240 ? 0.600 0.513 15.770 1.00 14.88 240 ARG A C 1
ATOM 1702 O O . ARG A 1 240 ? 1.654 0.017 15.380 1.00 14.60 240 ARG A O 1
ATOM 1710 N N . SER A 1 241 ? -0.592 0.177 15.280 1.00 16.28 241 SER A N 1
ATOM 1711 C CA . SER A 1 241 ? -0.738 -0.793 14.195 1.00 16.16 241 SER A CA 1
ATOM 1712 C C . SER A 1 241 ? -0.060 -0.202 12.965 1.00 15.22 241 SER A C 1
ATOM 1713 O O . SER A 1 241 ? -0.196 0.990 12.692 1.00 16.44 241 SER A O 1
ATOM 1716 N N . LEU A 1 242 ? 0.654 -1.032 12.214 1.00 13.32 242 LEU A N 1
ATOM 1717 C CA . LEU A 1 242 ? 1.363 -0.546 11.036 1.00 12.90 242 LEU A CA 1
ATOM 1718 C C . LEU A 1 242 ? 0.527 -0.458 9.766 1.00 12.47 242 LEU A C 1
ATOM 1719 O O . LEU A 1 242 ? 0.767 0.408 8.927 1.00 12.09 242 LEU A O 1
ATOM 1724 N N . ALA A 1 243 ? -0.455 -1.341 9.626 1.00 12.94 243 ALA A N 1
ATOM 1725 C CA . ALA A 1 243 ? -1.292 -1.353 8.431 1.00 13.72 243 ALA A CA 1
ATOM 1726 C C . ALA A 1 243 ? -1.986 -0.030 8.107 1.00 14.61 243 ALA A C 1
ATOM 1727 O O . ALA A 1 243 ? -1.955 0.418 6.965 1.00 13.01 243 ALA A O 1
ATOM 1729 N N . PRO A 1 244 ? -2.634 0.609 9.093 1.00 14.40 244 PRO A N 1
ATOM 1730 C CA . PRO A 1 244 ? -3.303 1.880 8.790 1.00 14.27 244 PRO A CA 1
ATOM 1731 C C . PRO A 1 244 ? -2.355 2.919 8.195 1.00 12.79 244 PRO A C 1
ATOM 1732 O O . PRO A 1 244 ? -2.704 3.632 7.248 1.00 13.59 244 PRO A O 1
ATOM 1736 N N . LEU A 1 245 ? -1.155 2.999 8.760 1.00 13.69 245 LEU A N 1
ATOM 1737 C CA . LEU A 1 245 ? -0.143 3.939 8.296 1.00 12.76 245 LEU A CA 1
ATOM 1738 C C . LEU A 1 245 ? 0.300 3.623 6.875 1.00 11.21 245 LEU A C 1
ATOM 1739 O O . LEU A 1 245 ? 0.347 4.507 6.021 1.00 10.71 245 LEU A O 1
ATOM 1744 N N . LEU A 1 246 ? 0.628 2.361 6.624 1.00 10.63 246 LEU A N 1
ATOM 1745 C CA . LEU A 1 246 ? 1.076 1.965 5.300 1.00 9.90 246 LEU A CA 1
ATOM 1746 C C . LEU A 1 246 ? -0.031 2.091 4.259 1.00 9.72 246 LEU A C 1
ATOM 1747 O O . LEU A 1 246 ? 0.248 2.364 3.090 1.00 8.99 246 LEU A O 1
ATOM 1752 N N . GLN A 1 247 ? -1.280 1.914 4.684 1.00 10.31 247 GLN A N 1
ATOM 1753 C CA . GLN A 1 247 ? -2.414 2.032 3.770 1.00 10.51 247 GLN A CA 1
ATOM 1754 C C . GLN A 1 247 ? -2.548 3.478 3.303 1.00 10.21 247 GLN A C 1
ATOM 1755 O O . GLN A 1 247 ? -2.797 3.734 2.124 1.00 10.56 247 GLN A O 1
ATOM 1761 N N . GLU A 1 248 ? -2.382 4.424 4.223 1.00 10.13 248 GLU A N 1
ATOM 1762 C CA . GLU A 1 248 ? -2.463 5.833 3.865 1.00 10.15 248 GLU A CA 1
ATOM 1763 C C . GLU A 1 248 ? -1.345 6.165 2.888 1.00 9.88 248 GLU A C 1
ATOM 1764 O O . GLU A 1 248 ? -1.553 6.885 1.908 1.00 10.58 248 GLU A O 1
ATOM 1770 N N . ILE A 1 249 ? -0.156 5.633 3.154 1.00 9.17 249 ILE A N 1
ATOM 1771 C CA . ILE A 1 249 ? 0.980 5.867 2.275 1.00 9.03 249 ILE A CA 1
ATOM 1772 C C . ILE A 1 249 ? 0.721 5.228 0.907 1.00 8.72 249 ILE A C 1
ATOM 1773 O O . ILE A 1 249 ? 0.950 5.857 -0.122 1.00 9.22 249 ILE A O 1
ATOM 1778 N N . ARG A 1 250 ? 0.221 3.995 0.891 1.00 8.98 250 ARG A N 1
ATOM 1779 C CA . ARG A 1 250 ? -0.082 3.319 -0.366 1.00 9.46 250 ARG A CA 1
ATOM 1780 C C . ARG A 1 250 ? -1.048 4.160 -1.205 1.00 9.49 250 ARG A C 1
ATOM 1781 O O . ARG A 1 250 ? -0.872 4.310 -2.418 1.00 9.60 250 ARG A O 1
ATOM 1789 N N . GLN A 1 251 ? -2.064 4.723 -0.560 1.00 9.04 251 GLN A N 1
ATOM 1790 C CA . GLN A 1 251 ? -3.034 5.537 -1.282 1.00 9.87 251 GLN A CA 1
ATOM 1791 C C . GLN A 1 251 ? -2.411 6.799 -1.878 1.00 11.92 251 GLN A C 1
ATOM 1792 O O . GLN A 1 251 ? -2.873 7.296 -2.900 1.00 14.72 251 GLN A O 1
ATOM 1798 N N . GLY A 1 252 ? -1.350 7.297 -1.250 1.00 9.47 252 GLY A N 1
ATOM 1799 C CA . GLY A 1 252 ? -0.670 8.472 -1.765 1.00 10.75 252 GLY A CA 1
ATOM 1800 C C . GLY A 1 252 ? 0.323 8.127 -2.865 1.00 10.58 252 GLY A C 1
ATOM 1801 O O . GLY A 1 252 ? 0.652 8.971 -3.702 1.00 11.95 252 GLY A O 1
ATOM 1802 N N . LEU A 1 253 ? 0.813 6.888 -2.874 1.00 9.62 253 LEU A N 1
ATOM 1803 C CA . LEU A 1 253 ? 1.769 6.458 -3.894 1.00 9.97 253 LEU A CA 1
ATOM 1804 C C . LEU A 1 253 ? 1.083 6.094 -5.208 1.00 10.28 253 LEU A C 1
ATOM 1805 O O . LEU A 1 253 ? 1.741 5.887 -6.227 1.00 11.03 253 LEU A O 1
ATOM 1810 N N . GLN A 1 254 ? -0.243 6.004 -5.180 1.00 11.15 254 GLN A N 1
ATOM 1811 C CA . GLN A 1 254 ? -1.004 5.690 -6.382 1.00 12.40 254 GLN A CA 1
ATOM 1812 C C . GLN A 1 254 ? -1.062 6.978 -7.197 1.00 13.76 254 GLN A C 1
ATOM 1813 O O . GLN A 1 254 ? -1.565 7.996 -6.726 1.00 15.38 254 GLN A O 1
ATOM 1819 N N . ARG A 1 255 ? -0.549 6.934 -8.420 1.00 14.91 255 ARG A N 1
ATOM 1820 C CA . ARG A 1 255 ? -0.521 8.123 -9.258 1.00 17.81 255 ARG A CA 1
ATOM 1821 C C . ARG A 1 255 ? -1.884 8.567 -9.769 1.00 21.62 255 ARG A C 1
ATOM 1822 O O . ARG A 1 255 ? -2.761 7.746 -10.032 1.00 23.46 255 ARG A O 1
ATOM 1830 N N . LEU A 1 256 ? -2.047 9.881 -9.890 1.00 24.35 256 LEU A N 1
ATOM 1831 C CA . LEU A 1 256 ? -3.291 10.475 -10.364 1.00 26.88 256 LEU A CA 1
ATOM 1832 C C . LEU A 1 256 ? -3.530 10.137 -11.830 1.00 28.25 256 LEU A C 1
ATOM 1833 O O . LEU A 1 256 ? -2.612 9.725 -12.537 1.00 30.04 256 LEU A O 1
ATOM 1838 N N . PRO A 1 269 ? 5.283 30.160 -18.702 1.00 29.18 269 PRO A N 1
ATOM 1839 C CA . PRO A 1 269 ? 6.662 29.662 -18.712 1.00 27.73 269 PRO A CA 1
ATOM 1840 C C . PRO A 1 269 ? 7.477 30.147 -17.515 1.00 26.57 269 PRO A C 1
ATOM 1841 O O . PRO A 1 269 ? 7.572 31.347 -17.259 1.00 26.35 269 PRO A O 1
ATOM 1845 N N . LEU A 1 270 ? 8.062 29.202 -16.787 1.00 24.64 270 LEU A N 1
ATOM 1846 C CA . LEU A 1 270 ? 8.869 29.523 -15.615 1.00 23.27 270 LEU A CA 1
ATOM 1847 C C . LEU A 1 270 ? 10.227 30.091 -16.005 1.00 22.14 270 LEU A C 1
ATOM 1848 O O . LEU A 1 270 ? 10.807 29.699 -17.017 1.00 22.06 270 LEU A O 1
ATOM 1853 N N . PRO A 1 271 ? 10.749 31.033 -15.205 1.00 20.89 271 PRO A N 1
ATOM 1854 C CA . PRO A 1 271 ? 12.053 31.633 -15.493 1.00 20.74 271 PRO A CA 1
ATOM 1855 C C . PRO A 1 271 ? 13.179 30.685 -15.079 1.00 20.50 271 PRO A C 1
ATOM 1856 O O . PRO A 1 271 ? 12.868 29.649 -14.454 1.00 19.74 271 PRO A O 1
#

InterPro domains:
  IPR002028 Tryptophan synthase, alpha chain [MF_00131] (13-259)
  IPR002028 Tryptophan synthase, alpha chain [PF00290] (7-262)
  IPR002028 Tryptophan synthase, alpha chain [PTHR43406] (5-257)
  IPR002028 Tryptophan synthase, alpha chain [TIGR00262] (7-254)
  IPR002028 Tryptophan synthase, alpha chain [cd04724] (17-253)
  IPR011060 Ribulose-phosphate binding barrel [SSF51366] (5-240)
  IPR013785 Aldolase-type TIM barrel [G3DSA:3.20.20.70] (1-271)
  IPR018204 Tryptophan synthase, alpha chain, active site [PS00167] (46-59)

Sequence (243 aa):
MTTLEAFAKARSEGRAALIPYLTAGFPSREGFLQAVEEVLPYADLLEIGLPYSDGPVIQRASELALRKGMSVQGALELVREVRALTEKPLFLMTYLNPVLAWGPERFFGLFKQAGATGVILPDLPPDEDPGLVRLAQEIGLETVFLLAPTSTDARIATVVRHATGFVYAVSVEVKDLVRRIKARTALPVAVGFGVSGKATAAQAAVADGVVVGSALVRALEEGRSLAPLLQEIRQGLQRLPLP

Foldseek 3Di:
DALVVLLVVQVVLQFAFEEEEEECQVVHNVLRVVVLVQCVVRHSAYEYEQQDCPVPLVVVRSVNSVVRPGDLVNVLVVLLVSVVVDVHAYEYEYECPVCVVCPVLRSLLSNVVSPHQAYEYEPDLCVVCVVSLVSNVVSRHFYEYEDEPPDDLVSLLSRVVRGGSAYEYEDVLAVVVQVSNVVRDPGFYEYEYQDFFQVSLLSNLVGSHYYHYSNVSVCVVVVHRCVVRSVRSRNNRRDDPDD

Radius of gyration: 16.85 Å; Cα contacts (8 Å, |Δi|>4): 489; chains: 1; bounding box: 40×50×42 Å

CATH classification: 3.20.20.70

B-factor: mean 17.18, std 7.83, range [5.86, 46.9]

Solvent-accessible surface area: 11021 Å² total; per-residue (Å²): 103,77,1,120,90,3,9,55,98,0,122,95,79,28,27,1,0,2,2,0,23,4,10,0,2,6,36,27,106,140,19,0,39,90,1,0,106,61,0,22,92,26,4,18,1,1,2,2,1,4,12,49,90,124,47,99,28,36,108,107,0,12,85,59,1,56,188,119,60,22,55,18,97,23,0,1,71,0,2,96,52,0,65,89,102,18,150,59,1,2,4,2,16,0,76,30,80,15,0,102,81,66,24,36,122,137,1,0,20,45,0,78,153,6,18,4,29,0,0,3,1,40,72,14,52,2,47,129,57,45,34,15,2,136,47,0,59,149,46,35,4,47,0,0,0,44,5,36,70,123,15,86,66,72,86,0,34,25,2,19,163,33,5,48,10,2,0,22,0,23,48,148,182,10,145,69,8,1,132,42,0,79,78,84,23,105,42,11,0,0,0,10,51,51,3,48,18,89,73,52,0,57,113,1,8,58,0,12,0,0,7,1,8,30,4,0,6,85,8,28,78,103,69,151,78,0,41,81,36,0,65,76,0,77,81,4,2,83,70,226,188,174,186

Nearest PDB structures (foldseek):
  1ujp-assembly1_A  TM=1.004E+00  e=1.906E-50  Thermus thermophilus HB8
  5tcg-assembly2_E  TM=9.309E-01  e=1.488E-23  Mycobacterium tuberculosis H37Rv
  5e0k-assembly3_I  TM=9.123E-01  e=7.368E-20  Pyrococcus furiosus DSM 3638
  1wdw-assembly3_K  TM=9.105E-01  e=1.528E-19  Pyrococcus furiosus
  7k0b-assembly1_A  TM=9.163E-01  e=1.961E-18  Salmonella enterica subsp. enterica serovar Typhimurium str. LT2

Organism: Thermus thermophilus (strain ATCC BAA-163 / DSM 7039 / HB27) (NCBI:txid262724)

Secondary structure (DSSP, 8-state):
--HHHHHHHHHHTTB-EEEEEEETTSS-HHHHHHHHHHHGGG-SSEEEE------HHHHHHHHHHHHTT--HHHHHHHHHHHHHH--S-EEEE--HHHHHHH-HHHHHHHHHHHT--EEE-TT--GGG-HHHHHHHHHHT-EEE-EE-TT--HHHHHHHHTT--S-EEEE----HHHHHHHHTT--S-EEEES---SHHHHHHHTTSSEEEE-HHHHHHHHTT--HHHHHHHHHHHHB-----